Protein AF-A0A965USH0-F1 (afdb_monomer)

pLDDT: mean 79.47, std 23.42, range [27.34, 98.12]

Mean predicted aligned error: 17.78 Å

Foldseek 3Di:
DDPPPPPDDPQDDQPPVLVVLLVVLLVQLLVLLVCCVPPVDPVSVVSNVVSLVSQVVSCPPRNNVSVLVVLECDQFFAYEPQQQVDQDPVVRHGGDDDDSVLSSVLQSVCSSVVHDRTNHQWYAYPSHIGGFLSVLVVLQVVQPQKAPKDKDWAFWDDDVPATKIWIKIWIGGPNDIDMDTDIDGDHDDPPDDRVNRSRVRSGVVSQVVSCVRHVDHDDNPDPDDDDDDDDDDDDDDDDDDDDDDDDDDDDDDDDDDDDDDDDDDDDDDDDDDDDDDYDDDDCQLLNLLVVLCVVLVHDPVLLQVQCCVVPVDPDDDPGSVPRPSVSSVVCSVCSVVSSVSSVVVVVPPD

Solvent-accessible surface area (backbone atoms only — not comparable to full-atom values): 21507 Å² total; per-residue (Å²): 140,82,90,85,80,74,77,66,82,68,82,62,77,72,54,70,67,59,53,52,50,50,55,51,44,51,53,51,28,34,52,30,45,55,49,27,78,72,64,76,40,69,65,36,49,52,48,29,54,51,32,52,50,57,45,48,61,55,45,67,35,69,44,48,36,52,52,54,58,68,24,50,61,31,83,61,10,20,44,44,83,30,36,54,90,44,65,33,86,89,77,75,39,59,30,71,60,78,56,65,68,50,54,48,54,34,53,51,52,35,48,58,71,71,38,51,76,44,63,32,12,34,32,36,42,95,78,34,49,26,75,31,50,54,19,36,53,53,46,46,70,66,37,86,67,48,41,78,74,46,79,47,77,51,68,82,38,85,51,97,94,34,31,36,28,48,35,36,34,36,31,35,44,88,93,38,84,46,73,50,74,50,74,36,81,35,85,68,58,102,82,61,47,72,68,56,50,46,50,53,35,50,31,56,49,42,46,54,53,40,28,72,75,65,74,53,85,73,78,76,51,60,98,82,78,85,81,87,81,78,88,74,79,86,78,77,80,79,83,78,91,73,86,88,84,87,91,85,84,91,88,86,83,86,86,87,86,83,90,82,83,89,89,83,91,83,88,85,87,79,90,83,89,86,86,92,89,92,90,73,98,67,80,46,51,30,56,54,39,46,50,54,42,46,74,67,76,44,50,70,67,56,48,49,57,44,38,44,74,71,61,76,49,86,78,89,72,93,51,54,80,70,47,55,66,72,53,26,50,58,48,61,76,38,54,74,60,50,53,54,49,43,55,49,53,69,70,65,78,117

Sequence (350 aa):
MSNIQRRGAGLPAVPAETATALEAATTQAIAAFGNATTGGSVIAALEVAKAIEDLRVLFDQPEIKARIVALQDTPLGFRTDKDPRVVNRKTNQPNVPYDYAVVREAAIEAGLRGLQLVGNQFNIISGRFYATKEGFEALIRKAPGVSGFRPIIGVPGNKPGGVLVECEATWQQGGAQQNLKVTIPVKSDDYSSADQLIGKATRKFLRRCYEMMTGSTVPEGDTGDDAVVVEAKPAPAAPQFRRATDTGPAAAPTPAPTPVVEAEVVPTTTAATTQAVPAAPATTPQEELAAFVVAGGHTFDEFQAWARHQRFYVDELTGFDEVPVAVANRLNKSKSGVLKSIAAHKGGSR

Nearest PDB structures (foldseek):
  7bn9-assembly1_A  TM=6.283E-01  e=3.748E-01  Bacillus subtilis subsp. subtilis str. 168
  5npg-assembly1_A  TM=5.225E-01  e=3.748E-01  Drosophila melanogaster
  8wi9-assembly1_w  TM=3.709E-01  e=3.184E-01  Mycolicibacterium smegmatis MC2 155
  5iep-assembly1_A  TM=5.647E-01  e=6.703E+00  synthetic construct
  6q0w-assembly1_C  TM=2.347E-01  e=1.918E+00  Homo sapiens

Radius of gyration: 28.06 Å; Cα contacts (8 Å, |Δi|>4): 382; chains: 1; bounding box: 77×77×88 Å

Secondary structure (DSSP, 8-state):
-------PPPPPPPPHHHHHHHHHHHHHHHHHHHHHHHH--HHHHHHHHHHHHHHHHHHTSHHHHHHHHHHBT-SSSB-BTT-TTSEETTTTEEPPPPPHHHHHHHHHHHHHTT--SSSS-EEEETTEEEE-HHHHHHHHHHSTTEEEEEEEEEEEEEETTEEEEEEEEEEEETTEEEEEEEEEEE---TT--HHHHHHHHHHHHHHHHHHHHH-------STT-PPPP---PPPPPPPP---------------------------------------S-PPPHHHHHHHHHHHTT--HHHHHHHHHHTTS--SPPSSGGGS-HHHHHHHHTTHHHHHHHHHHHHHS--

Structure (mmCIF, N/CA/C/O backbone):
data_AF-A0A965USH0-F1
#
_entry.id   AF-A0A965USH0-F1
#
loop_
_atom_site.group_PDB
_atom_site.id
_atom_site.type_symbol
_atom_site.label_atom_id
_atom_site.label_alt_id
_atom_site.label_comp_id
_atom_site.label_asym_id
_atom_site.label_entity_id
_atom_site.label_seq_id
_atom_site.pdbx_PDB_ins_code
_atom_site.Cartn_x
_atom_site.Cartn_y
_atom_site.Cartn_z
_atom_site.occupancy
_atom_site.B_iso_or_equiv
_atom_site.auth_seq_id
_atom_site.auth_comp_id
_atom_site.auth_asym_id
_atom_site.auth_atom_id
_atom_site.pdbx_PDB_model_num
ATOM 1 N N . MET A 1 1 ? 42.347 16.555 -11.405 1.00 37.41 1 MET A N 1
ATOM 2 C CA . MET A 1 1 ? 41.436 17.492 -12.104 1.00 37.41 1 MET A CA 1
ATOM 3 C C . MET A 1 1 ? 40.901 16.744 -13.320 1.00 37.41 1 MET A C 1
ATOM 5 O O . MET A 1 1 ? 41.729 16.270 -14.072 1.00 37.41 1 MET A O 1
ATOM 9 N N . SER A 1 2 ? 39.629 16.462 -13.583 1.00 42.53 2 SER A N 1
ATOM 10 C CA . SER A 1 2 ? 38.337 16.739 -12.957 1.00 42.53 2 SER A CA 1
ATOM 11 C C . SER A 1 2 ? 37.394 15.625 -13.426 1.00 42.53 2 SER A C 1
ATOM 13 O O . SER A 1 2 ? 37.203 15.477 -14.624 1.00 42.53 2 SER A O 1
ATOM 15 N N . ASN A 1 3 ? 36.795 14.864 -12.507 1.00 40.09 3 ASN A N 1
ATOM 16 C CA . ASN A 1 3 ? 35.666 13.968 -12.812 1.00 40.09 3 ASN A CA 1
ATOM 17 C C . ASN A 1 3 ? 34.410 14.368 -12.010 1.00 40.09 3 ASN A C 1
ATOM 19 O O . ASN A 1 3 ? 33.560 13.547 -11.689 1.00 40.09 3 ASN A O 1
ATOM 23 N N . ILE A 1 4 ? 34.290 15.666 -11.689 1.00 48.75 4 ILE A N 1
ATOM 24 C CA . ILE A 1 4 ? 33.164 16.278 -10.952 1.00 48.75 4 ILE A CA 1
ATOM 25 C C . ILE A 1 4 ? 32.201 16.992 -11.932 1.00 48.75 4 ILE A C 1
ATOM 27 O O . ILE A 1 4 ? 31.535 17.965 -11.604 1.00 48.75 4 ILE A O 1
ATOM 31 N N . GLN A 1 5 ? 32.098 16.513 -13.174 1.00 46.91 5 GLN A N 1
ATOM 32 C CA . GLN A 1 5 ? 31.204 17.084 -14.194 1.00 46.91 5 GLN A CA 1
ATOM 33 C C . GLN A 1 5 ? 30.325 16.016 -14.846 1.00 46.91 5 GLN A C 1
ATOM 35 O O . GLN A 1 5 ? 30.247 15.867 -16.057 1.00 46.91 5 GLN A O 1
ATOM 40 N N . ARG A 1 6 ? 29.587 15.294 -14.003 1.00 40.72 6 ARG A N 1
ATOM 41 C CA . ARG A 1 6 ? 28.240 14.821 -14.340 1.00 40.72 6 ARG A CA 1
ATOM 42 C C . ARG A 1 6 ? 27.324 15.147 -13.168 1.00 40.72 6 ARG A C 1
ATOM 44 O O . ARG A 1 6 ? 26.912 14.269 -12.420 1.00 40.72 6 ARG A O 1
ATOM 51 N N . ARG A 1 7 ? 27.034 16.439 -12.972 1.00 46.88 7 ARG A N 1
ATOM 52 C CA . ARG A 1 7 ? 25.813 16.823 -12.254 1.00 46.88 7 ARG A CA 1
ATOM 53 C C . ARG A 1 7 ? 24.667 16.294 -13.111 1.00 46.88 7 ARG A C 1
ATOM 55 O O . ARG A 1 7 ? 24.427 16.828 -14.190 1.00 46.88 7 ARG A O 1
ATOM 62 N N . GLY A 1 8 ? 24.070 15.180 -12.690 1.00 49.12 8 GLY A N 1
ATOM 63 C CA . GLY A 1 8 ? 22.871 14.646 -13.325 1.00 49.12 8 GLY A CA 1
ATOM 64 C C . GLY A 1 8 ? 21.834 15.757 -13.418 1.00 49.12 8 GLY A C 1
ATOM 65 O O . GLY A 1 8 ? 21.711 16.556 -12.487 1.00 49.12 8 GLY A O 1
ATOM 66 N N . ALA A 1 9 ? 21.147 15.848 -14.556 1.00 62.25 9 ALA A N 1
ATOM 67 C CA . ALA A 1 9 ? 19.991 16.719 -14.684 1.00 62.25 9 ALA A CA 1
ATOM 68 C C . ALA A 1 9 ? 19.077 16.454 -13.477 1.00 62.25 9 ALA A C 1
ATOM 70 O O . ALA A 1 9 ? 18.704 15.306 -13.229 1.00 62.25 9 ALA A O 1
ATOM 71 N N . GLY A 1 10 ? 18.830 17.483 -12.662 1.00 77.19 10 GLY A N 1
ATOM 72 C CA . GLY A 1 10 ? 17.961 17.355 -11.496 1.00 77.19 10 GLY A CA 1
ATOM 73 C C . GLY A 1 10 ? 16.579 16.859 -11.916 1.00 77.19 10 GLY A C 1
ATOM 74 O O . GLY A 1 10 ? 16.190 17.016 -13.075 1.00 77.19 10 GLY A O 1
ATOM 75 N N . LEU A 1 11 ? 15.834 16.260 -10.983 1.00 84.94 11 LEU A N 1
ATOM 76 C CA . LEU A 1 11 ? 14.438 15.909 -11.243 1.00 84.94 11 LEU A CA 1
ATOM 77 C C . LEU A 1 11 ? 13.700 17.159 -11.763 1.00 84.94 11 LEU A C 1
ATOM 79 O O . LEU A 1 11 ? 13.874 18.233 -11.176 1.00 84.94 11 LEU A O 1
ATOM 83 N N . PRO A 1 12 ? 12.897 17.047 -12.838 1.00 86.50 12 PRO A N 1
ATOM 84 C CA . PRO A 1 12 ? 12.161 18.186 -13.396 1.00 86.50 12 PRO A CA 1
ATOM 85 C C . PRO A 1 12 ? 11.312 18.838 -12.301 1.00 86.50 12 PRO A C 1
ATOM 87 O O . PRO A 1 12 ? 10.799 18.128 -11.443 1.00 86.50 12 PRO A O 1
ATOM 90 N N . ALA A 1 13 ? 11.167 20.161 -12.260 1.00 90.06 13 ALA A N 1
ATOM 91 C CA . ALA A 1 13 ? 10.299 20.799 -11.263 1.00 90.06 13 ALA A CA 1
ATOM 92 C C . ALA A 1 13 ? 8.839 20.338 -11.443 1.00 90.06 13 ALA A C 1
ATOM 94 O O . ALA A 1 13 ? 8.430 20.070 -12.567 1.00 90.06 13 ALA A O 1
ATOM 95 N N . VAL A 1 14 ? 8.068 20.233 -10.352 1.00 92.69 14 VAL A N 1
ATOM 96 C CA . VAL A 1 14 ? 6.609 20.053 -10.464 1.00 92.69 14 VAL A CA 1
ATOM 97 C C . VAL A 1 14 ? 5.986 21.437 -10.611 1.00 92.69 14 VAL A C 1
ATOM 99 O O . VAL A 1 14 ? 6.193 22.260 -9.714 1.00 92.69 14 VAL A O 1
ATOM 102 N N . PRO A 1 15 ? 5.256 21.724 -11.701 1.00 94.44 15 PRO A N 1
ATOM 103 C CA . PRO A 1 15 ? 4.496 22.961 -11.821 1.00 94.44 15 PRO A CA 1
ATOM 104 C C . PRO A 1 15 ? 3.508 23.114 -10.657 1.00 94.44 15 PRO A C 1
ATOM 106 O O . PRO A 1 15 ? 2.910 22.139 -10.203 1.00 94.44 15 PRO A O 1
ATOM 109 N N . ALA A 1 16 ? 3.311 24.342 -10.170 1.00 94.38 16 ALA A N 1
ATOM 110 C CA . ALA A 1 16 ? 2.396 24.599 -9.053 1.00 94.38 16 ALA A CA 1
ATOM 111 C C . ALA A 1 16 ? 0.948 24.176 -9.372 1.00 94.38 16 ALA A C 1
ATOM 113 O O . ALA A 1 16 ? 0.235 23.683 -8.497 1.00 94.38 16 ALA A O 1
ATOM 114 N N . GLU A 1 17 ? 0.537 24.317 -10.634 1.00 94.12 17 GLU A N 1
ATOM 115 C CA . GLU A 1 17 ? -0.758 23.848 -11.135 1.00 94.12 17 GLU A CA 1
ATOM 116 C C . GLU A 1 17 ? -0.898 22.323 -11.033 1.00 94.12 17 GLU A C 1
ATOM 118 O O . GLU A 1 17 ? -1.895 21.843 -10.499 1.00 94.12 17 GLU A O 1
ATOM 123 N N . THR A 1 18 ? 0.128 21.565 -11.433 1.00 93.44 18 THR A N 1
ATOM 124 C CA . THR A 1 18 ? 0.162 20.103 -11.312 1.00 93.44 18 THR A CA 1
ATOM 125 C C . THR A 1 18 ? 0.097 19.671 -9.854 1.00 93.44 18 THR A C 1
ATOM 127 O O . THR A 1 18 ? -0.658 18.762 -9.519 1.00 93.44 18 THR A O 1
ATOM 130 N N . ALA A 1 19 ? 0.857 20.325 -8.970 1.00 93.12 19 ALA A N 1
ATOM 131 C CA . ALA A 1 19 ? 0.837 20.016 -7.542 1.00 93.12 19 ALA A CA 1
ATOM 132 C C . ALA A 1 19 ? -0.559 20.249 -6.936 1.00 93.12 19 ALA A C 1
ATOM 134 O O . ALA A 1 19 ? -1.094 19.372 -6.261 1.00 93.12 19 ALA A O 1
ATOM 135 N N . THR A 1 20 ? -1.181 21.386 -7.259 1.00 96.00 20 THR A N 1
ATOM 136 C CA . THR A 1 20 ? -2.536 21.727 -6.800 1.00 96.00 20 THR A CA 1
ATOM 137 C C . THR A 1 20 ? -3.574 20.737 -7.338 1.00 96.00 20 THR A C 1
ATOM 139 O O . THR A 1 20 ? -4.433 20.266 -6.592 1.00 96.00 20 THR A O 1
ATOM 142 N N . ALA A 1 21 ? -3.485 20.378 -8.623 1.00 95.62 21 ALA A N 1
ATOM 143 C CA . ALA A 1 21 ? -4.373 19.400 -9.244 1.00 95.62 21 ALA A CA 1
ATOM 144 C C . ALA A 1 21 ? -4.220 18.009 -8.612 1.00 95.62 21 ALA A C 1
ATOM 146 O O . ALA A 1 21 ? -5.218 17.335 -8.365 1.00 95.62 21 ALA A O 1
ATOM 147 N N . LEU A 1 22 ? -2.988 17.603 -8.292 1.00 94.44 22 LEU A N 1
ATOM 148 C CA . LEU A 1 22 ? -2.694 16.336 -7.629 1.00 94.44 22 LEU A CA 1
ATOM 149 C C . LEU A 1 22 ? -3.277 16.271 -6.216 1.00 94.44 22 LEU A C 1
ATOM 151 O O . LEU A 1 22 ? -3.890 15.264 -5.858 1.00 94.44 22 LEU A O 1
ATOM 155 N N . GLU A 1 23 ? -3.136 17.333 -5.426 1.00 93.94 23 GLU A N 1
ATOM 156 C CA . GLU A 1 23 ? -3.728 17.415 -4.086 1.00 93.94 23 GLU A CA 1
ATOM 157 C C . GLU A 1 23 ? -5.262 17.369 -4.139 1.00 93.94 23 GLU A C 1
ATOM 159 O O . GLU A 1 23 ? -5.891 16.613 -3.388 1.00 93.94 23 GLU A O 1
ATOM 164 N N . ALA A 1 24 ? -5.870 18.119 -5.063 1.00 94.38 24 ALA A N 1
ATOM 165 C CA . ALA A 1 24 ? -7.317 18.132 -5.256 1.00 94.38 24 ALA A CA 1
ATOM 166 C C . ALA A 1 24 ? -7.849 16.757 -5.693 1.00 94.38 24 ALA A C 1
ATOM 168 O O . ALA A 1 24 ? -8.782 16.239 -5.075 1.00 94.38 24 ALA A O 1
ATOM 169 N N . ALA A 1 25 ? -7.227 16.135 -6.700 1.00 94.75 25 ALA A N 1
ATOM 170 C CA . ALA A 1 25 ? -7.610 14.813 -7.193 1.00 94.75 25 ALA A CA 1
ATOM 171 C C . ALA A 1 25 ? -7.443 13.736 -6.114 1.00 94.75 25 ALA A C 1
ATOM 173 O O . ALA A 1 25 ? -8.331 12.910 -5.921 1.00 94.75 25 ALA A O 1
ATOM 174 N N . THR A 1 26 ? -6.350 13.781 -5.347 1.00 93.94 26 THR A N 1
ATOM 175 C CA . THR A 1 26 ? -6.119 12.842 -4.237 1.00 93.94 26 THR A CA 1
ATOM 176 C C . THR A 1 26 ? -7.200 12.980 -3.166 1.00 93.94 26 THR A C 1
ATOM 178 O O . THR A 1 26 ? -7.758 11.981 -2.716 1.00 93.94 26 THR A O 1
ATOM 181 N N . THR A 1 27 ? -7.544 14.214 -2.789 1.00 93.25 27 THR A N 1
ATOM 182 C CA . THR A 1 27 ? -8.593 14.490 -1.796 1.00 93.25 27 THR A CA 1
ATOM 183 C C . THR A 1 27 ? -9.953 13.966 -2.258 1.00 93.25 27 THR A C 1
ATOM 185 O O . THR A 1 27 ? -10.651 13.294 -1.497 1.00 93.25 27 THR A O 1
ATOM 188 N N . GLN A 1 28 ? -10.316 14.225 -3.517 1.00 91.62 28 GLN A N 1
ATOM 189 C CA . GLN A 1 28 ? -11.563 13.739 -4.110 1.00 91.62 28 GLN A CA 1
ATOM 190 C C . GLN A 1 28 ? -11.602 12.211 -4.178 1.00 91.62 28 GLN A C 1
ATOM 192 O O . GLN A 1 28 ? -12.613 11.606 -3.824 1.00 91.62 28 GLN A O 1
ATOM 197 N N . ALA A 1 29 ? -10.497 11.578 -4.570 1.00 93.62 29 ALA A N 1
ATOM 198 C CA . ALA A 1 29 ? -10.426 10.133 -4.705 1.00 93.62 29 ALA A CA 1
ATOM 199 C C . ALA A 1 29 ? -10.521 9.412 -3.351 1.00 93.62 29 ALA A C 1
ATOM 201 O O . ALA A 1 29 ? -11.231 8.413 -3.244 1.00 93.62 29 ALA A O 1
ATOM 202 N N . ILE A 1 30 ? -9.886 9.942 -2.298 1.00 91.69 30 ILE A N 1
ATOM 203 C CA . ILE A 1 30 ? -10.018 9.414 -0.929 1.00 91.69 30 ILE A CA 1
ATOM 204 C C . ILE A 1 30 ? -11.472 9.516 -0.448 1.00 91.69 30 ILE A C 1
ATOM 206 O O . ILE A 1 30 ? -12.005 8.553 0.105 1.00 91.69 30 ILE A O 1
ATOM 210 N N . ALA A 1 31 ? -12.131 10.655 -0.681 1.00 89.94 31 ALA A N 1
ATOM 211 C CA . ALA A 1 31 ? -13.529 10.845 -0.298 1.00 89.94 31 ALA A CA 1
ATOM 212 C C . ALA A 1 31 ? -14.468 9.886 -1.052 1.00 89.94 31 ALA A C 1
ATOM 214 O O . ALA A 1 31 ? -15.298 9.221 -0.430 1.00 89.94 31 ALA A O 1
ATOM 215 N N . ALA A 1 32 ? -14.301 9.759 -2.373 1.00 90.69 32 ALA A N 1
ATOM 216 C CA . ALA A 1 32 ? -15.067 8.823 -3.193 1.00 90.69 32 ALA A CA 1
ATOM 217 C C . ALA A 1 32 ? -14.867 7.373 -2.723 1.00 90.69 32 ALA A C 1
ATOM 219 O O . ALA A 1 32 ? -15.838 6.633 -2.559 1.00 90.69 32 ALA A O 1
ATOM 220 N N . PHE A 1 33 ? -13.618 6.984 -2.437 1.00 90.00 33 PHE A N 1
ATOM 221 C CA . PHE A 1 33 ? -13.289 5.645 -1.952 1.00 90.00 33 PHE A CA 1
ATOM 222 C C . PHE A 1 33 ? -13.967 5.347 -0.609 1.00 90.00 33 PHE A C 1
ATOM 224 O O . PHE A 1 33 ? -14.623 4.314 -0.479 1.00 90.00 33 PHE A O 1
ATOM 231 N N . GLY A 1 34 ? -13.900 6.276 0.351 1.00 87.56 34 GLY A N 1
ATOM 232 C CA . GLY A 1 34 ? -14.563 6.133 1.652 1.00 87.56 34 GLY A CA 1
ATOM 233 C C . GLY A 1 34 ? -16.092 6.028 1.558 1.00 87.56 34 GLY A C 1
ATOM 234 O O . GLY A 1 34 ? -16.712 5.208 2.247 1.00 87.56 34 GLY A O 1
ATOM 235 N N . ASN A 1 35 ? -16.712 6.810 0.668 1.00 85.56 35 ASN A N 1
ATOM 236 C CA . ASN A 1 35 ? -18.154 6.747 0.415 1.00 85.56 35 ASN A CA 1
ATOM 237 C C . ASN A 1 35 ? -18.561 5.393 -0.184 1.00 85.56 35 ASN A C 1
ATOM 239 O O . ASN A 1 35 ? -19.533 4.780 0.266 1.00 85.56 35 ASN A O 1
ATOM 243 N N . ALA A 1 36 ? -17.796 4.896 -1.160 1.00 86.38 36 ALA A N 1
ATOM 244 C CA . ALA A 1 36 ? -18.059 3.615 -1.809 1.00 86.38 36 ALA A CA 1
ATOM 245 C C . ALA A 1 36 ? -17.949 2.433 -0.835 1.00 86.38 36 ALA A C 1
ATOM 247 O O . ALA A 1 36 ? -18.785 1.530 -0.877 1.00 86.38 36 ALA A O 1
ATOM 248 N N . THR A 1 37 ? -16.979 2.460 0.085 1.00 79.88 37 THR A N 1
ATOM 249 C CA . THR A 1 37 ? -16.803 1.394 1.086 1.00 79.88 37 THR A CA 1
ATOM 250 C C . THR A 1 37 ? -17.877 1.380 2.172 1.00 79.88 37 THR A C 1
ATOM 252 O O . THR A 1 37 ? -18.065 0.354 2.817 1.00 79.88 37 THR A O 1
ATOM 255 N N . THR A 1 38 ? -18.596 2.489 2.370 1.00 77.12 38 THR A N 1
ATOM 256 C CA . THR A 1 38 ? -19.620 2.612 3.424 1.00 77.12 38 THR A CA 1
ATOM 257 C C . THR A 1 38 ? -21.042 2.399 2.889 1.00 77.12 38 THR A C 1
ATOM 259 O O . THR A 1 38 ? -21.887 1.856 3.594 1.00 77.12 38 THR A O 1
ATOM 262 N N . GLY A 1 39 ? -21.325 2.835 1.654 1.00 70.19 39 GLY A N 1
ATOM 263 C CA . GLY A 1 39 ? -22.696 2.971 1.139 1.00 70.19 39 GLY A CA 1
ATOM 264 C C . GLY A 1 39 ? -23.145 1.963 0.076 1.00 70.19 39 GLY A C 1
ATOM 265 O O . GLY A 1 39 ? -24.310 2.000 -0.308 1.00 70.19 39 GLY A O 1
ATOM 266 N N . GLY A 1 40 ? -22.261 1.100 -0.444 1.00 70.38 40 GLY A N 1
ATOM 267 C CA . GLY A 1 40 ? -22.617 0.017 -1.383 1.00 70.38 40 GLY A CA 1
ATOM 268 C C . GLY A 1 40 ? -23.260 0.443 -2.718 1.00 70.38 40 GLY A C 1
ATOM 269 O O . GLY A 1 40 ? -23.779 -0.403 -3.443 1.00 70.38 40 GLY A O 1
ATOM 270 N N . SER A 1 41 ? -23.256 1.736 -3.059 1.00 87.00 41 SER A N 1
ATOM 271 C CA . SER A 1 41 ? -23.901 2.262 -4.268 1.00 87.00 41 SER A CA 1
ATOM 272 C C . SER A 1 41 ? -23.039 2.054 -5.514 1.00 87.00 41 SER A C 1
ATOM 274 O O . SER A 1 41 ? -21.854 2.389 -5.527 1.00 87.00 41 SER A O 1
ATOM 276 N N . VAL A 1 42 ? -23.661 1.593 -6.605 1.00 88.75 42 VAL A N 1
ATOM 277 C CA . VAL A 1 42 ? -23.014 1.486 -7.926 1.00 88.75 42 VAL A CA 1
ATOM 278 C C . VAL A 1 42 ? -22.487 2.845 -8.396 1.00 88.75 42 VAL A C 1
ATOM 280 O O . VAL A 1 42 ? -21.403 2.913 -8.965 1.00 88.75 42 VAL A O 1
ATOM 283 N N . ILE A 1 43 ? -23.203 3.938 -8.108 1.00 90.75 43 ILE A N 1
ATOM 284 C CA . ILE A 1 43 ? -22.753 5.292 -8.462 1.00 90.75 43 ILE A CA 1
ATOM 285 C C . ILE A 1 43 ? -21.459 5.644 -7.728 1.00 90.75 43 ILE A C 1
ATOM 287 O O . ILE A 1 43 ? -20.522 6.120 -8.359 1.00 90.75 43 ILE A O 1
ATOM 291 N N . ALA A 1 44 ? -21.355 5.312 -6.438 1.00 88.81 44 ALA A N 1
ATOM 292 C CA . ALA A 1 44 ? -20.130 5.545 -5.675 1.00 88.81 44 ALA A CA 1
ATOM 293 C C . ALA A 1 44 ? -18.944 4.742 -6.244 1.00 88.81 44 ALA A C 1
ATOM 295 O O . ALA A 1 44 ? -17.826 5.246 -6.312 1.00 88.81 44 ALA A O 1
ATOM 296 N N . ALA A 1 45 ? -19.177 3.517 -6.730 1.00 90.19 45 ALA A N 1
ATOM 297 C CA . ALA A 1 45 ? -18.139 2.739 -7.409 1.00 90.19 45 ALA A CA 1
ATOM 298 C C . ALA A 1 45 ? -17.683 3.385 -8.735 1.00 90.19 45 ALA A C 1
ATOM 300 O O . ALA A 1 45 ? -16.489 3.386 -9.040 1.00 90.19 45 ALA A O 1
ATOM 301 N N . LEU A 1 46 ? -18.605 3.967 -9.510 1.00 93.75 46 LEU A N 1
ATOM 302 C CA . LEU A 1 46 ? -18.272 4.697 -10.741 1.00 93.75 46 LEU A CA 1
ATOM 303 C C . LEU A 1 46 ? -17.525 6.009 -10.456 1.00 93.75 46 LEU A C 1
ATOM 305 O O . LEU A 1 46 ? -16.612 6.365 -11.200 1.00 93.75 46 LEU A O 1
ATOM 309 N N . GLU A 1 47 ? -17.859 6.700 -9.366 1.00 93.12 47 GLU A N 1
ATOM 310 C CA . GLU A 1 47 ? -17.124 7.883 -8.902 1.00 93.12 47 GLU A CA 1
ATOM 311 C C . GLU A 1 47 ? -15.684 7.534 -8.511 1.00 93.12 47 GLU A C 1
ATOM 313 O O . GLU A 1 47 ? -14.754 8.237 -8.907 1.00 93.12 47 GLU A O 1
ATOM 318 N N . VAL A 1 48 ? -15.476 6.408 -7.819 1.00 93.44 48 VAL A N 1
ATOM 319 C CA . VAL A 1 48 ? -14.130 5.882 -7.536 1.00 93.44 48 VAL A CA 1
ATOM 320 C C . VAL A 1 48 ? -13.380 5.570 -8.827 1.00 93.44 48 VAL A C 1
ATOM 322 O O . VAL A 1 48 ? -12.219 5.949 -8.960 1.00 93.44 48 VAL A O 1
ATOM 325 N N . ALA A 1 49 ? -14.029 4.917 -9.795 1.00 94.62 49 ALA A N 1
ATOM 326 C CA . ALA A 1 49 ? -13.403 4.595 -11.076 1.00 94.62 49 ALA A CA 1
ATOM 327 C C . ALA A 1 49 ? -12.949 5.858 -11.825 1.00 94.62 49 ALA A C 1
ATOM 329 O O . ALA A 1 49 ? -11.820 5.905 -12.314 1.00 94.62 49 ALA A O 1
ATOM 330 N N . LYS A 1 50 ? -13.791 6.898 -11.857 1.00 95.25 50 LYS A N 1
ATOM 331 C CA . LYS A 1 50 ? -13.434 8.203 -12.426 1.00 95.25 50 LYS A CA 1
ATOM 332 C C . LYS A 1 50 ? -12.243 8.824 -11.691 1.00 95.25 50 LYS A C 1
ATOM 334 O O . LYS A 1 50 ? -11.289 9.237 -12.338 1.00 95.25 50 LYS A O 1
ATOM 339 N N . ALA A 1 51 ? -12.277 8.854 -10.361 1.00 95.50 51 ALA A N 1
ATOM 340 C CA . ALA A 1 51 ? -11.218 9.466 -9.565 1.00 95.50 51 ALA A CA 1
ATOM 341 C C . ALA A 1 51 ? -9.867 8.739 -9.716 1.00 95.50 51 ALA A C 1
ATOM 343 O O . ALA A 1 51 ? -8.817 9.377 -9.743 1.00 95.50 51 ALA A O 1
ATOM 344 N N . ILE A 1 52 ? -9.882 7.409 -9.865 1.00 96.38 52 ILE A N 1
ATOM 345 C CA . ILE A 1 52 ? -8.684 6.625 -10.198 1.00 96.38 52 ILE A CA 1
ATOM 346 C C . ILE A 1 52 ? -8.139 7.030 -11.570 1.00 96.38 52 ILE A C 1
ATOM 348 O O . ILE A 1 52 ? -6.929 7.188 -11.711 1.00 96.38 52 ILE A O 1
ATOM 352 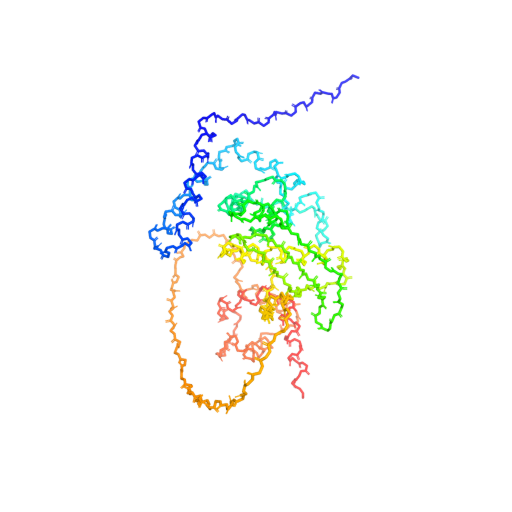N N . GLU A 1 53 ? -9.000 7.218 -12.571 1.00 97.31 53 GLU A N 1
ATOM 353 C CA . GLU A 1 53 ? -8.562 7.633 -13.907 1.00 97.31 53 GLU A CA 1
ATOM 354 C C . GLU A 1 53 ? -7.953 9.041 -13.903 1.00 97.31 53 GLU A C 1
ATOM 356 O O . GLU A 1 53 ? -6.876 9.247 -14.461 1.00 97.31 53 GLU A O 1
ATOM 361 N N . ASP A 1 54 ? -8.566 9.981 -13.182 1.00 96.62 54 ASP A N 1
ATOM 362 C CA . ASP A 1 54 ? -8.024 11.332 -13.009 1.00 96.62 54 ASP A CA 1
ATOM 363 C C . ASP A 1 54 ? -6.628 11.287 -12.339 1.00 96.62 54 ASP A C 1
ATOM 365 O O . ASP A 1 54 ? -5.692 11.970 -12.770 1.00 96.62 54 ASP A O 1
ATOM 369 N N . LEU A 1 55 ? -6.437 10.416 -11.337 1.00 97.69 55 LEU A N 1
ATOM 370 C CA . LEU A 1 55 ? -5.126 10.181 -10.721 1.00 97.69 55 LEU A CA 1
ATOM 371 C C . LEU A 1 55 ? -4.119 9.544 -11.685 1.00 97.69 55 LEU A C 1
ATOM 373 O O . LEU A 1 55 ? -2.948 9.919 -11.655 1.00 97.69 55 LEU A O 1
ATOM 377 N N . ARG A 1 56 ? -4.533 8.613 -12.553 1.00 98.06 56 ARG A N 1
ATOM 378 C CA . ARG A 1 56 ? -3.632 7.999 -13.544 1.00 98.06 56 ARG A CA 1
ATOM 379 C C . ARG A 1 56 ? -3.053 9.040 -14.490 1.00 98.06 56 ARG A C 1
ATOM 381 O O . ARG A 1 56 ? -1.838 9.059 -14.678 1.00 98.06 56 ARG A O 1
ATOM 388 N N . VAL A 1 57 ? -3.897 9.934 -15.007 1.00 97.69 57 VAL A N 1
ATOM 389 C CA . VAL A 1 57 ? -3.476 11.035 -15.888 1.00 97.69 57 VAL A CA 1
ATOM 390 C C . VAL A 1 57 ? -2.426 11.913 -15.204 1.00 97.69 57 VAL A C 1
ATOM 392 O O . VAL A 1 57 ? -1.409 12.252 -15.808 1.00 97.69 57 VAL A O 1
ATOM 395 N N . LEU A 1 58 ? -2.637 12.254 -13.930 1.00 97.25 58 LEU A N 1
ATOM 396 C CA . LEU A 1 58 ? -1.698 13.071 -13.156 1.00 97.25 58 LEU A CA 1
ATOM 397 C C . LEU A 1 58 ? -0.390 12.332 -12.847 1.00 97.25 58 LEU A C 1
ATOM 399 O O . LEU A 1 58 ? 0.685 12.922 -12.926 1.00 97.25 58 LEU A O 1
ATOM 403 N N . PHE A 1 59 ? -0.460 11.042 -12.517 1.00 97.56 59 PHE A N 1
ATOM 404 C CA . PHE A 1 59 ? 0.725 10.233 -12.232 1.00 97.56 59 PHE A CA 1
ATOM 405 C C . PHE A 1 59 ? 1.578 10.006 -13.487 1.00 97.56 59 PHE A C 1
ATOM 407 O O . PHE A 1 59 ? 2.804 9.979 -13.391 1.00 97.56 59 PHE A O 1
ATOM 414 N N . ASP A 1 60 ? 0.955 9.911 -14.663 1.00 97.44 60 ASP A N 1
ATOM 415 C CA . ASP A 1 60 ? 1.655 9.755 -15.940 1.00 97.44 60 ASP A CA 1
ATOM 416 C C . ASP A 1 60 ? 2.399 11.026 -16.393 1.00 97.44 60 ASP A C 1
ATOM 418 O O . ASP A 1 60 ? 3.239 10.943 -17.298 1.00 97.44 60 ASP A O 1
ATOM 422 N N . GLN A 1 61 ? 2.178 12.179 -15.744 1.00 96.31 61 GLN A N 1
ATOM 423 C CA . GLN A 1 61 ? 2.956 13.388 -16.022 1.00 96.31 61 GLN A CA 1
ATOM 424 C C . GLN A 1 61 ? 4.456 13.151 -15.751 1.00 96.31 61 GLN A C 1
ATOM 426 O O . GLN A 1 61 ? 4.809 12.605 -14.696 1.00 96.31 61 GLN A O 1
ATOM 431 N N . PRO A 1 62 ? 5.367 13.555 -16.662 1.00 95.19 62 PRO A N 1
ATOM 432 C CA . PRO A 1 62 ? 6.793 13.221 -16.582 1.00 95.19 62 PRO A CA 1
ATOM 433 C C . PRO A 1 62 ? 7.452 13.564 -15.241 1.00 95.19 62 PRO A C 1
ATOM 435 O O . PRO A 1 62 ? 8.266 12.798 -14.723 1.00 95.19 62 PRO A O 1
ATOM 438 N N . GLU A 1 63 ? 7.089 14.699 -14.655 1.00 94.94 63 GLU A N 1
ATOM 439 C CA . GLU A 1 63 ? 7.614 15.206 -13.395 1.00 94.94 63 GLU A CA 1
ATOM 440 C C . GLU A 1 63 ? 7.136 14.432 -12.164 1.00 94.94 63 GLU A C 1
ATOM 442 O O . GLU A 1 63 ? 7.895 14.296 -11.196 1.00 94.94 63 GLU A O 1
ATOM 447 N N . ILE A 1 64 ? 5.919 13.890 -12.203 1.00 96.38 64 ILE A N 1
ATOM 448 C CA . ILE A 1 64 ? 5.359 13.058 -11.137 1.00 96.38 64 ILE A CA 1
ATOM 449 C C . ILE A 1 64 ? 5.918 11.646 -11.266 1.00 96.38 64 ILE A C 1
ATOM 451 O O . ILE A 1 64 ? 6.508 11.119 -10.317 1.00 96.38 64 ILE A O 1
ATOM 455 N N . LYS A 1 65 ? 5.856 11.079 -12.474 1.00 96.94 65 LYS A N 1
ATOM 456 C CA . LYS A 1 65 ? 6.451 9.786 -12.809 1.00 96.94 65 LYS A CA 1
ATOM 457 C C . LYS A 1 65 ? 7.916 9.699 -12.393 1.00 96.94 65 LYS A C 1
ATOM 459 O O . LYS A 1 65 ? 8.293 8.748 -11.710 1.00 96.94 65 LYS A O 1
ATOM 464 N N . ALA A 1 66 ? 8.736 10.694 -12.739 1.00 96.00 66 ALA A N 1
ATOM 465 C CA . ALA A 1 66 ? 10.156 10.707 -12.385 1.00 96.00 66 ALA A CA 1
ATOM 466 C C . ALA A 1 66 ? 10.390 10.654 -10.865 1.00 96.00 66 ALA A C 1
ATOM 468 O O . ALA A 1 66 ? 11.319 9.989 -10.410 1.00 96.00 66 ALA A O 1
ATOM 469 N N . ARG A 1 67 ? 9.537 11.310 -10.066 1.00 95.50 67 ARG A N 1
ATOM 470 C CA . ARG A 1 67 ? 9.618 11.286 -8.595 1.00 95.50 67 ARG A CA 1
ATOM 471 C C . ARG A 1 67 ? 9.191 9.950 -8.009 1.00 95.50 67 ARG A C 1
ATOM 473 O O . ARG A 1 67 ? 9.862 9.452 -7.113 1.00 95.50 67 ARG A O 1
ATOM 480 N N . ILE A 1 68 ? 8.119 9.357 -8.526 1.00 97.00 68 ILE A N 1
ATOM 481 C CA . ILE A 1 68 ? 7.657 8.037 -8.078 1.00 97.00 68 ILE A CA 1
ATOM 482 C C . ILE A 1 68 ? 8.722 6.979 -8.383 1.00 97.00 68 ILE A C 1
ATOM 484 O O . ILE A 1 68 ? 9.083 6.201 -7.504 1.00 97.00 68 ILE A O 1
ATOM 488 N N . VAL A 1 69 ? 9.291 7.000 -9.592 1.00 95.88 69 VAL A N 1
ATOM 489 C CA . VAL A 1 69 ? 10.391 6.101 -9.977 1.00 95.88 69 VAL A CA 1
ATOM 490 C C . VAL A 1 69 ? 11.635 6.341 -9.116 1.00 95.88 69 VAL A C 1
ATOM 492 O O . VAL A 1 69 ? 12.317 5.389 -8.757 1.00 95.88 69 VAL A O 1
ATOM 495 N N . ALA A 1 70 ? 11.923 7.584 -8.717 1.00 95.56 70 ALA A N 1
ATOM 496 C CA . ALA A 1 70 ? 13.037 7.874 -7.812 1.00 95.56 70 ALA A CA 1
ATOM 497 C C . ALA A 1 70 ? 12.841 7.310 -6.389 1.00 95.56 70 ALA A C 1
ATOM 499 O O . ALA A 1 70 ? 13.826 7.067 -5.692 1.00 95.56 70 ALA A O 1
ATOM 500 N N . LEU A 1 71 ? 11.593 7.103 -5.954 1.00 96.88 71 LEU A N 1
ATOM 501 C CA . LEU A 1 71 ? 11.258 6.468 -4.674 1.00 96.88 71 LEU A CA 1
ATOM 502 C C . LEU A 1 71 ? 11.248 4.935 -4.757 1.00 96.88 71 LEU A C 1
ATOM 504 O O . LEU A 1 71 ? 11.446 4.271 -3.733 1.00 96.88 71 LEU A O 1
ATOM 508 N N . GLN A 1 72 ? 11.032 4.379 -5.949 1.00 96.94 72 GLN A N 1
ATOM 509 C CA . GLN A 1 72 ? 10.961 2.943 -6.185 1.00 96.94 72 GLN A CA 1
ATOM 510 C C . GLN A 1 72 ? 12.285 2.241 -5.854 1.00 96.94 72 GLN A C 1
ATOM 512 O O . GLN A 1 72 ? 13.372 2.695 -6.215 1.00 96.94 72 GLN A O 1
ATOM 517 N N . ASP A 1 73 ? 12.173 1.093 -5.184 1.00 96.00 73 ASP A N 1
ATOM 518 C CA . ASP A 1 73 ? 13.299 0.266 -4.752 1.00 96.00 73 ASP A CA 1
ATOM 519 C C . ASP A 1 73 ? 14.288 1.051 -3.877 1.00 96.00 73 ASP A C 1
ATOM 521 O O . ASP A 1 73 ? 15.508 0.902 -3.981 1.00 96.00 73 ASP A O 1
ATOM 525 N N . THR A 1 74 ? 13.756 1.915 -3.005 1.00 95.06 74 THR A N 1
ATOM 526 C CA . THR A 1 74 ? 14.542 2.649 -2.008 1.00 95.06 74 THR A CA 1
ATOM 527 C C . THR A 1 74 ? 14.020 2.396 -0.591 1.00 95.06 74 THR A C 1
ATOM 529 O O . THR A 1 74 ? 12.821 2.196 -0.395 1.00 95.06 74 THR A O 1
ATOM 532 N N . PRO A 1 75 ? 14.884 2.435 0.442 1.00 90.62 75 PRO A N 1
ATOM 533 C CA . PRO A 1 75 ? 14.439 2.297 1.830 1.00 90.62 75 PRO A CA 1
ATOM 534 C C . PRO A 1 75 ? 13.526 3.432 2.309 1.00 90.62 75 PRO A C 1
ATOM 536 O O . PRO A 1 75 ? 12.712 3.214 3.201 1.00 90.62 75 PRO A O 1
ATOM 539 N N . LEU A 1 76 ? 13.690 4.639 1.754 1.00 94.94 76 LEU A N 1
ATOM 540 C CA . LEU A 1 76 ? 12.904 5.817 2.131 1.00 94.94 76 LEU A CA 1
ATOM 541 C C . LEU A 1 76 ? 11.588 5.927 1.358 1.00 94.94 76 LEU A C 1
ATOM 543 O O . LEU A 1 76 ? 10.671 6.569 1.855 1.00 94.94 76 LEU A O 1
ATOM 547 N N . GLY A 1 77 ? 11.500 5.341 0.165 1.00 97.31 77 GLY A N 1
ATOM 548 C CA . GLY A 1 77 ? 10.284 5.253 -0.635 1.00 97.31 77 GLY A CA 1
ATOM 549 C C . GLY A 1 77 ? 9.522 3.968 -0.335 1.00 97.31 77 GLY A C 1
ATOM 550 O O . GLY A 1 77 ? 8.988 3.804 0.763 1.00 97.31 77 GLY A O 1
ATOM 551 N N . PHE A 1 78 ? 9.512 3.059 -1.309 1.00 97.81 78 PHE A N 1
ATOM 552 C CA . PHE A 1 78 ? 8.913 1.725 -1.226 1.00 97.81 78 PHE A CA 1
ATOM 553 C C . PHE A 1 78 ? 9.789 0.692 -1.943 1.00 97.81 78 PHE A C 1
ATOM 555 O O . PHE A 1 78 ? 10.601 1.035 -2.806 1.00 97.81 78 PHE A O 1
ATOM 562 N N . ARG A 1 79 ? 9.620 -0.590 -1.606 1.00 96.56 79 ARG A N 1
ATOM 563 C CA . ARG A 1 79 ? 10.372 -1.702 -2.206 1.00 96.56 79 ARG A CA 1
ATOM 564 C C . ARG A 1 79 ? 9.509 -2.535 -3.141 1.00 96.56 79 ARG A C 1
ATOM 566 O O . ARG A 1 79 ? 8.300 -2.667 -2.940 1.00 96.56 79 ARG A O 1
ATOM 573 N N . THR A 1 80 ? 10.152 -3.167 -4.117 1.00 96.38 80 THR A N 1
ATOM 574 C CA . THR A 1 80 ? 9.533 -4.192 -4.955 1.00 96.38 80 THR A CA 1
ATOM 575 C C . THR A 1 80 ? 10.271 -5.526 -4.834 1.00 96.38 80 THR A C 1
ATOM 577 O O . THR A 1 80 ? 11.463 -5.571 -4.529 1.00 96.38 80 THR A O 1
ATOM 580 N N . ASP A 1 81 ? 9.583 -6.639 -5.091 1.00 94.25 81 ASP A N 1
ATOM 581 C CA . ASP A 1 81 ? 10.215 -7.965 -5.214 1.00 94.25 81 ASP A CA 1
ATOM 582 C C . ASP A 1 81 ? 10.973 -8.161 -6.545 1.00 94.25 81 ASP A C 1
ATOM 584 O O . ASP A 1 81 ? 11.519 -9.236 -6.800 1.00 94.25 81 ASP A O 1
ATOM 588 N N . LYS A 1 82 ? 11.053 -7.109 -7.371 1.00 94.25 82 LYS A N 1
ATOM 589 C CA . LYS A 1 82 ? 11.807 -7.055 -8.626 1.00 94.25 82 LYS A CA 1
ATOM 590 C C . LYS A 1 82 ? 12.876 -5.953 -8.640 1.00 94.25 82 LYS A C 1
ATOM 592 O O . LYS A 1 82 ? 13.211 -5.449 -9.709 1.00 94.25 82 LYS A O 1
ATOM 597 N N . ASP A 1 83 ? 13.441 -5.614 -7.476 1.00 94.50 83 ASP A N 1
ATOM 598 C CA . ASP A 1 83 ? 14.539 -4.640 -7.371 1.00 94.50 83 ASP A CA 1
ATOM 599 C C . ASP A 1 83 ? 15.714 -5.051 -8.284 1.00 94.50 83 ASP A C 1
ATOM 601 O O . ASP A 1 83 ? 16.282 -6.136 -8.089 1.00 94.50 83 ASP A O 1
ATOM 605 N N . PRO A 1 84 ? 16.108 -4.212 -9.264 1.00 93.88 84 PRO A N 1
ATOM 606 C CA . PRO A 1 84 ? 17.174 -4.527 -10.216 1.00 93.88 84 PRO A CA 1
ATOM 607 C C . PRO A 1 84 ? 18.559 -4.607 -9.567 1.00 93.88 84 PRO A C 1
ATOM 609 O O . PRO A 1 84 ? 19.496 -5.122 -10.171 1.00 93.88 84 PRO A O 1
ATOM 612 N N . ARG A 1 85 ? 18.719 -4.120 -8.330 1.00 93.56 85 ARG A N 1
ATOM 613 C CA . ARG A 1 85 ? 19.958 -4.271 -7.550 1.00 93.56 85 ARG A CA 1
ATOM 614 C C . ARG A 1 85 ? 20.115 -5.681 -6.980 1.00 93.56 85 ARG A C 1
ATOM 616 O O . ARG A 1 85 ? 21.189 -6.024 -6.490 1.00 93.56 85 ARG A O 1
ATOM 623 N N . VAL A 1 86 ? 19.062 -6.495 -7.037 1.00 92.00 86 VAL A N 1
ATOM 624 C CA . VAL A 1 86 ? 19.057 -7.882 -6.577 1.00 92.00 86 VAL A CA 1
ATOM 625 C C . VAL A 1 86 ? 19.190 -8.820 -7.776 1.00 92.00 86 VAL A C 1
ATOM 627 O O . VAL A 1 86 ? 18.446 -8.729 -8.754 1.00 92.00 86 VAL A O 1
ATOM 630 N N . VAL A 1 87 ? 20.135 -9.757 -7.687 1.00 92.19 87 VAL A N 1
ATOM 631 C CA . VAL A 1 87 ? 20.327 -10.810 -8.693 1.00 92.19 87 VAL A CA 1
ATOM 632 C C . VAL A 1 87 ? 19.357 -11.957 -8.429 1.00 92.19 87 VAL A C 1
ATOM 634 O O . VAL A 1 87 ? 19.278 -12.496 -7.321 1.00 92.19 87 VAL A O 1
ATOM 637 N N . ASN A 1 88 ? 18.631 -12.361 -9.465 1.00 88.50 88 ASN A N 1
ATOM 638 C CA . ASN A 1 88 ? 17.737 -13.499 -9.415 1.00 88.50 88 ASN A CA 1
ATOM 639 C C . ASN A 1 88 ? 18.541 -14.802 -9.347 1.00 88.50 88 ASN A C 1
ATOM 641 O O . ASN A 1 88 ? 19.281 -15.143 -10.267 1.00 88.50 88 ASN A O 1
ATOM 645 N N . ARG A 1 89 ? 18.345 -15.580 -8.280 1.00 87.06 89 ARG A N 1
ATOM 646 C CA . ARG A 1 89 ? 19.076 -16.839 -8.060 1.00 87.06 89 ARG A CA 1
ATOM 647 C C . ARG A 1 89 ? 18.835 -17.900 -9.139 1.00 87.06 89 ARG A C 1
ATOM 649 O O . ARG A 1 89 ? 19.676 -18.771 -9.308 1.00 87.06 89 ARG A O 1
ATOM 656 N N . LYS A 1 90 ? 17.694 -17.862 -9.838 1.00 86.81 90 LYS A N 1
ATOM 657 C CA . LYS A 1 90 ? 17.338 -18.864 -10.858 1.00 86.81 90 LYS A CA 1
ATOM 658 C C . LYS A 1 90 ? 17.970 -18.563 -12.211 1.00 86.81 90 LYS A C 1
ATOM 660 O O . LYS A 1 90 ? 18.383 -19.486 -12.900 1.00 86.81 90 LYS A O 1
ATOM 665 N N . THR A 1 91 ? 18.013 -17.291 -12.600 1.00 90.06 91 THR A N 1
ATOM 666 C CA . THR A 1 91 ? 18.526 -16.868 -13.914 1.00 90.06 91 THR A CA 1
ATOM 667 C C . THR A 1 91 ? 19.954 -16.335 -13.850 1.00 90.06 91 THR A C 1
ATOM 669 O O . THR A 1 91 ? 20.574 -16.154 -14.891 1.00 90.06 91 THR A O 1
ATOM 672 N N . ASN A 1 92 ? 20.476 -16.081 -12.645 1.00 92.38 92 ASN A N 1
ATOM 673 C CA . ASN A 1 92 ? 21.756 -15.419 -12.392 1.00 92.38 92 ASN A CA 1
ATOM 674 C C . ASN A 1 92 ? 21.890 -14.056 -13.099 1.00 92.38 92 ASN A C 1
ATOM 676 O O . ASN A 1 92 ? 22.984 -13.631 -13.461 1.00 92.38 92 ASN A O 1
ATOM 680 N N . GLN A 1 93 ? 20.758 -13.381 -13.311 1.00 92.94 93 GLN A N 1
ATOM 681 C CA . GLN A 1 93 ? 20.664 -12.055 -13.918 1.00 92.94 93 GLN A CA 1
ATOM 682 C C . GLN A 1 93 ? 19.990 -11.086 -12.939 1.00 92.94 93 GLN A C 1
ATOM 684 O O . GLN A 1 93 ? 19.200 -11.533 -12.099 1.00 92.94 93 GLN A O 1
ATOM 689 N N . PRO A 1 94 ? 20.263 -9.773 -13.025 1.00 94.25 94 PRO A N 1
ATOM 690 C CA . PRO A 1 94 ? 19.495 -8.762 -12.303 1.00 94.25 94 PRO A CA 1
ATOM 691 C C . PRO A 1 94 ? 17.990 -8.916 -12.546 1.00 94.25 94 PRO A C 1
ATOM 693 O O . PRO A 1 94 ? 17.567 -9.287 -13.645 1.00 94.25 94 PRO A O 1
ATOM 696 N N . ASN A 1 95 ? 17.172 -8.632 -11.532 1.00 93.69 95 ASN A N 1
ATOM 697 C CA . ASN A 1 95 ? 15.729 -8.585 -11.742 1.00 93.69 95 ASN A CA 1
ATOM 698 C C . ASN A 1 95 ? 15.361 -7.490 -12.752 1.00 93.69 95 ASN A C 1
ATOM 700 O O . ASN A 1 95 ? 15.973 -6.424 -12.799 1.00 93.69 95 ASN A O 1
ATOM 704 N N . VAL A 1 96 ? 14.319 -7.755 -13.536 1.00 94.00 96 VAL A N 1
ATOM 705 C CA . VAL A 1 96 ? 13.702 -6.751 -14.406 1.00 94.00 96 VAL A CA 1
ATOM 706 C C . VAL A 1 96 ? 12.648 -6.008 -13.583 1.00 94.00 96 VAL A C 1
ATOM 708 O O . VAL A 1 96 ? 11.719 -6.677 -13.122 1.00 94.00 96 VAL A O 1
ATOM 711 N N . PRO A 1 97 ? 12.752 -4.680 -13.394 1.00 94.94 97 PRO A N 1
ATOM 712 C CA . PRO A 1 97 ? 11.770 -3.906 -12.636 1.00 94.94 97 PRO A CA 1
ATOM 713 C C . PRO A 1 97 ? 10.352 -4.049 -13.195 1.00 94.94 97 PRO A C 1
ATOM 715 O O . PRO A 1 97 ? 10.159 -4.365 -14.369 1.00 94.94 97 PRO A O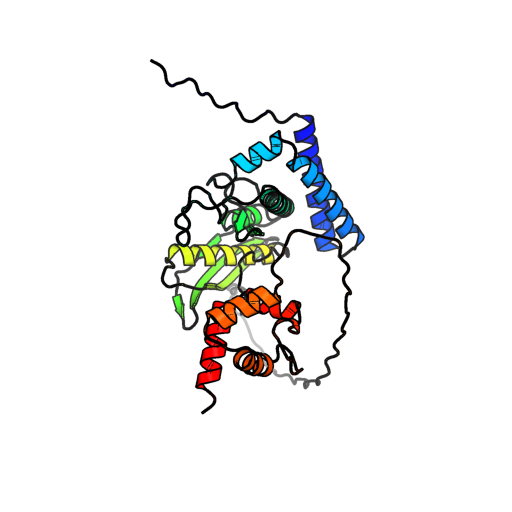 1
ATOM 718 N N . TYR A 1 98 ? 9.345 -3.784 -12.365 1.00 96.44 98 TYR A N 1
ATOM 719 C CA . TYR A 1 98 ? 7.970 -3.673 -12.852 1.00 96.44 98 TYR A CA 1
ATOM 720 C C . TYR A 1 98 ? 7.799 -2.503 -13.823 1.00 96.44 98 TYR A C 1
ATOM 722 O O . TYR A 1 98 ? 8.395 -1.440 -13.635 1.00 96.44 98 TYR A O 1
ATOM 730 N N . ASP A 1 99 ? 6.915 -2.682 -14.807 1.00 97.00 99 ASP A N 1
ATOM 731 C CA . ASP A 1 99 ? 6.464 -1.594 -15.668 1.00 97.00 99 ASP A CA 1
ATOM 732 C C . ASP A 1 99 ? 5.810 -0.483 -14.849 1.00 97.00 99 ASP A C 1
ATOM 734 O O . ASP A 1 99 ? 5.125 -0.732 -13.851 1.00 97.00 99 ASP A O 1
ATOM 738 N N . TYR A 1 100 ? 5.962 0.757 -15.317 1.00 97.75 100 TYR A N 1
ATOM 739 C CA . TYR A 1 100 ? 5.443 1.920 -14.599 1.00 97.75 100 TYR A CA 1
ATOM 740 C C . TYR A 1 100 ? 3.932 1.844 -14.350 1.00 97.75 100 TYR A C 1
ATOM 742 O O . TYR A 1 100 ? 3.480 2.295 -13.306 1.00 97.75 100 TYR A O 1
ATOM 750 N N . ALA A 1 101 ? 3.161 1.224 -15.249 1.00 97.75 101 ALA A N 1
ATOM 751 C CA . ALA A 1 101 ? 1.730 1.019 -15.042 1.00 97.75 101 ALA A CA 1
ATOM 752 C C . ALA A 1 101 ? 1.448 0.256 -13.734 1.00 97.75 101 ALA A C 1
ATOM 754 O O . ALA A 1 101 ? 0.634 0.699 -12.935 1.00 97.75 101 ALA A O 1
ATOM 755 N N . VAL A 1 102 ? 2.184 -0.825 -13.452 1.00 97.81 102 VAL A N 1
ATOM 756 C CA . VAL A 1 102 ? 2.045 -1.595 -12.202 1.00 97.81 102 VAL A CA 1
ATOM 757 C C . VAL A 1 102 ? 2.425 -0.747 -10.988 1.00 97.81 102 VAL A C 1
ATOM 759 O O . VAL A 1 102 ? 1.731 -0.758 -9.973 1.00 97.81 102 VAL A O 1
ATOM 762 N N . VAL A 1 103 ? 3.517 0.015 -11.101 1.00 98.12 103 VAL A N 1
ATOM 763 C CA . VAL A 1 103 ? 3.992 0.904 -10.031 1.00 98.12 103 VAL A CA 1
ATOM 764 C C . VAL A 1 103 ? 2.965 1.993 -9.721 1.00 98.12 103 VAL A C 1
ATOM 766 O O . VAL A 1 103 ? 2.679 2.256 -8.554 1.00 98.12 103 VAL A O 1
ATOM 769 N N . ARG A 1 104 ? 2.378 2.589 -10.760 1.00 98.12 104 ARG A N 1
ATOM 770 C CA . ARG A 1 104 ? 1.342 3.615 -10.668 1.00 98.12 104 ARG A CA 1
ATOM 771 C C . ARG A 1 104 ? 0.086 3.086 -9.988 1.00 98.12 104 ARG A C 1
ATOM 773 O O . ARG A 1 104 ? -0.368 3.717 -9.041 1.00 98.12 104 ARG A O 1
ATOM 780 N N . GLU A 1 105 ? -0.445 1.937 -10.414 1.00 97.75 105 GLU A N 1
ATOM 781 C CA . GLU A 1 105 ? -1.655 1.370 -9.797 1.00 97.75 105 GLU A CA 1
ATOM 782 C C . GLU A 1 105 ? -1.439 1.080 -8.302 1.00 97.75 105 GLU A C 1
ATOM 784 O O . GLU A 1 105 ? -2.275 1.442 -7.476 1.00 97.75 105 GLU A O 1
ATOM 789 N N . ALA A 1 106 ? -0.288 0.510 -7.928 1.00 97.19 106 ALA A N 1
ATOM 790 C CA . ALA A 1 106 ? 0.028 0.246 -6.524 1.00 97.19 106 ALA A CA 1
ATOM 791 C C . ALA A 1 106 ? 0.199 1.535 -5.698 1.00 97.19 106 ALA A C 1
ATOM 793 O O . ALA A 1 106 ? -0.213 1.583 -4.538 1.00 97.19 106 ALA A O 1
ATOM 794 N N . ALA A 1 107 ? 0.792 2.580 -6.283 1.00 97.75 107 ALA A N 1
ATOM 795 C CA . ALA A 1 107 ? 0.964 3.876 -5.633 1.00 97.75 107 ALA A CA 1
ATOM 796 C C . ALA A 1 107 ? -0.373 4.619 -5.448 1.00 97.75 107 ALA A C 1
ATOM 798 O O . ALA A 1 107 ? -0.601 5.204 -4.387 1.00 97.75 107 ALA A O 1
ATOM 799 N N . ILE A 1 108 ? -1.272 4.556 -6.437 1.00 97.62 108 ILE A N 1
ATOM 800 C CA . ILE A 1 108 ? -2.640 5.084 -6.326 1.00 97.62 108 ILE A CA 1
ATOM 801 C C . ILE A 1 108 ? -3.395 4.332 -5.227 1.00 97.62 108 ILE A C 1
ATOM 803 O O . ILE A 1 108 ? -3.944 4.966 -4.328 1.00 97.62 108 ILE A O 1
ATOM 807 N N . GLU A 1 109 ? -3.364 2.994 -5.230 1.00 95.75 109 GLU A N 1
ATOM 808 C CA . GLU A 1 109 ? -4.010 2.192 -4.185 1.00 95.75 109 GLU A CA 1
ATOM 809 C C . GLU A 1 109 ? -3.476 2.536 -2.784 1.00 95.75 109 GLU A C 1
ATOM 811 O O . GLU A 1 109 ? -4.260 2.687 -1.845 1.00 95.75 109 GLU A O 1
ATOM 816 N N . ALA A 1 110 ? -2.160 2.722 -2.636 1.00 95.88 110 ALA A N 1
ATOM 817 C CA . ALA A 1 110 ? -1.561 3.151 -1.375 1.00 95.88 110 ALA A CA 1
ATOM 818 C C . ALA A 1 110 ? -2.134 4.497 -0.897 1.00 95.88 110 ALA A C 1
ATOM 820 O O . ALA A 1 110 ? -2.535 4.611 0.264 1.00 95.88 110 ALA A O 1
ATOM 821 N N . GLY A 1 111 ? -2.225 5.484 -1.794 1.00 94.81 111 GLY A N 1
ATOM 822 C CA . GLY A 1 111 ? -2.785 6.803 -1.495 1.00 94.81 111 GLY A CA 1
ATOM 823 C C . GLY A 1 111 ? -4.254 6.749 -1.069 1.00 94.81 111 GLY A C 1
ATOM 824 O O . GLY A 1 111 ? -4.610 7.314 -0.035 1.00 94.81 111 GLY A O 1
ATOM 825 N N . LEU A 1 112 ? -5.091 6.001 -1.798 1.00 93.31 112 LEU A N 1
ATOM 826 C CA . LEU A 1 112 ? -6.516 5.822 -1.468 1.00 93.31 112 LEU A CA 1
ATOM 827 C C . LEU A 1 112 ? -6.730 5.153 -0.106 1.00 93.31 112 LEU A C 1
ATOM 829 O O . LEU A 1 112 ? -7.708 5.432 0.582 1.00 93.31 112 LEU A O 1
ATOM 833 N N . ARG A 1 113 ? -5.792 4.296 0.309 1.00 91.75 113 ARG A N 1
ATOM 834 C CA . ARG A 1 113 ? -5.797 3.636 1.622 1.00 91.75 113 ARG A CA 1
ATOM 835 C C . ARG A 1 113 ? -5.164 4.475 2.737 1.00 91.75 113 ARG A C 1
ATOM 837 O O . ARG A 1 113 ? -5.041 3.987 3.855 1.00 91.75 113 ARG A O 1
ATOM 844 N N . GLY A 1 114 ? -4.743 5.712 2.461 1.00 92.56 114 GLY A N 1
ATOM 845 C CA . GLY A 1 114 ? -4.154 6.627 3.449 1.00 92.56 114 GLY A CA 1
ATOM 846 C C . GLY A 1 114 ? -2.670 6.381 3.765 1.00 92.56 114 GLY A C 1
ATOM 847 O O . GLY A 1 114 ? -2.118 6.986 4.700 1.00 92.56 114 GLY A O 1
ATOM 848 N N . LEU A 1 115 ? -2.007 5.517 2.993 1.00 95.50 115 LEU A N 1
ATOM 849 C CA . LEU A 1 115 ? -0.570 5.268 3.082 1.00 95.50 115 LEU A CA 1
ATOM 850 C C . LEU A 1 115 ? 0.210 6.319 2.292 1.00 95.50 115 LEU A C 1
ATOM 852 O O . LEU A 1 115 ? -0.313 7.007 1.420 1.00 95.50 115 LEU A O 1
ATOM 856 N N . GLN A 1 116 ? 1.482 6.476 2.636 1.00 95.44 116 GLN A N 1
ATOM 857 C CA . GLN A 1 116 ? 2.386 7.414 1.978 1.00 95.44 116 GLN A CA 1
ATOM 858 C C . GLN A 1 116 ? 3.294 6.696 0.983 1.00 95.44 116 GLN A C 1
ATOM 860 O O . GLN A 1 116 ? 3.643 5.531 1.176 1.00 95.44 116 GLN A O 1
ATOM 865 N N . LEU A 1 117 ? 3.762 7.429 -0.034 1.00 96.50 117 LEU A N 1
ATOM 866 C CA . LEU A 1 117 ? 4.775 6.918 -0.966 1.00 96.50 117 LEU A CA 1
ATOM 867 C C . LEU A 1 117 ? 6.188 6.838 -0.366 1.00 96.50 117 LEU A C 1
ATOM 869 O O . LEU A 1 117 ? 7.122 6.373 -1.015 1.00 96.50 117 LEU A O 1
ATOM 873 N N . VAL A 1 118 ? 6.330 7.299 0.877 1.00 96.75 118 VAL A N 1
ATOM 874 C CA . VAL A 1 118 ? 7.572 7.346 1.644 1.00 96.75 118 VAL A CA 1
ATOM 875 C C . VAL A 1 118 ? 7.422 6.623 2.980 1.00 96.75 118 VAL A C 1
ATOM 877 O O . VAL A 1 118 ? 6.316 6.384 3.468 1.00 96.75 118 VAL A O 1
ATOM 880 N N . GLY A 1 119 ? 8.553 6.306 3.603 1.00 96.19 119 GLY A N 1
ATOM 881 C CA . GLY A 1 119 ? 8.621 5.609 4.882 1.00 96.19 119 GLY A CA 1
ATOM 882 C C . GLY A 1 119 ? 8.323 4.117 4.775 1.00 96.19 119 GLY A C 1
ATOM 883 O O . GLY A 1 119 ? 7.922 3.524 5.772 1.00 96.19 119 GLY A O 1
ATOM 884 N N . ASN A 1 120 ? 8.488 3.520 3.586 1.00 96.75 120 ASN A N 1
ATOM 885 C CA . ASN A 1 120 ? 8.279 2.094 3.337 1.00 96.75 120 ASN A CA 1
ATOM 886 C C . ASN A 1 120 ? 6.888 1.620 3.793 1.00 96.75 120 ASN A C 1
ATOM 888 O O . ASN A 1 120 ? 6.768 0.550 4.376 1.00 96.75 120 ASN A O 1
ATOM 892 N N . GLN A 1 121 ? 5.840 2.428 3.587 1.00 97.12 121 GLN A N 1
ATOM 893 C CA . GLN A 1 121 ? 4.482 2.145 4.083 1.00 97.12 121 GLN A CA 1
ATOM 894 C C . GLN A 1 121 ? 3.704 1.135 3.225 1.00 97.12 121 GLN A C 1
ATOM 896 O O . GLN A 1 121 ? 2.774 0.477 3.696 1.00 97.12 121 GLN A O 1
ATOM 901 N N . PHE A 1 122 ? 4.102 0.970 1.972 1.00 97.56 122 PHE A N 1
ATOM 902 C CA . PHE A 1 122 ? 3.624 -0.083 1.090 1.00 97.56 122 PHE A CA 1
ATOM 903 C C . PHE A 1 122 ? 4.801 -0.612 0.272 1.00 97.56 122 PHE A C 1
ATOM 905 O O . PHE A 1 122 ? 5.828 0.052 0.174 1.00 97.56 122 PHE A O 1
ATOM 912 N N . ASN A 1 123 ? 4.639 -1.799 -0.298 1.00 97.00 123 ASN A N 1
ATOM 913 C CA . ASN A 1 123 ? 5.557 -2.437 -1.231 1.00 97.00 123 ASN A CA 1
ATOM 914 C C . ASN A 1 123 ? 4.771 -3.009 -2.414 1.00 97.00 123 ASN A C 1
ATOM 916 O O . ASN A 1 123 ? 3.543 -3.119 -2.361 1.00 97.00 123 ASN A O 1
ATOM 920 N N . ILE A 1 124 ? 5.491 -3.413 -3.459 1.00 96.81 124 ILE A N 1
ATOM 921 C CA . ILE A 1 124 ? 4.926 -4.143 -4.598 1.00 96.81 124 ILE A CA 1
ATOM 922 C C . ILE A 1 124 ? 5.470 -5.565 -4.578 1.00 96.81 124 ILE A C 1
ATOM 924 O O . ILE A 1 124 ? 6.675 -5.775 -4.712 1.00 96.81 124 ILE A O 1
ATOM 928 N N . ILE A 1 125 ? 4.584 -6.541 -4.405 1.00 94.19 125 ILE A N 1
ATOM 929 C CA . ILE A 1 125 ? 4.939 -7.962 -4.376 1.00 94.19 125 ILE A CA 1
ATOM 930 C C . ILE A 1 125 ? 4.087 -8.673 -5.415 1.00 94.19 125 ILE A C 1
ATOM 932 O O . ILE A 1 125 ? 2.868 -8.513 -5.435 1.00 94.19 125 ILE A O 1
ATOM 936 N N . SER A 1 126 ? 4.723 -9.428 -6.312 1.00 93.69 126 SER A N 1
ATOM 937 C CA . SER A 1 126 ? 4.045 -10.116 -7.419 1.00 93.69 126 SER A CA 1
ATOM 938 C C . SER A 1 126 ? 3.124 -9.193 -8.235 1.00 93.69 126 SER A C 1
ATOM 940 O O . SER A 1 126 ? 2.035 -9.581 -8.657 1.00 93.69 126 SER A O 1
ATOM 942 N N . GLY A 1 127 ? 3.559 -7.946 -8.434 1.00 93.69 127 GLY A N 1
ATOM 943 C CA . GLY A 1 127 ? 2.838 -6.914 -9.179 1.00 93.69 127 GLY A CA 1
ATOM 944 C C . GLY A 1 127 ? 1.595 -6.364 -8.477 1.00 93.69 127 GLY A C 1
ATOM 945 O O . GLY A 1 127 ? 0.766 -5.740 -9.132 1.00 93.69 127 GLY A O 1
ATOM 946 N N . ARG A 1 128 ? 1.434 -6.606 -7.171 1.00 93.75 128 ARG A N 1
ATOM 947 C CA . ARG A 1 128 ? 0.284 -6.152 -6.382 1.00 93.75 128 ARG A CA 1
ATOM 948 C C . ARG A 1 128 ? 0.719 -5.274 -5.221 1.00 93.75 128 ARG A C 1
ATOM 950 O O . ARG A 1 128 ? 1.825 -5.411 -4.698 1.00 93.75 128 ARG A O 1
ATOM 957 N N . PHE A 1 129 ? -0.188 -4.395 -4.811 1.00 95.44 129 PHE A N 1
ATOM 958 C CA . PHE A 1 129 ? -0.051 -3.594 -3.607 1.00 95.44 129 PHE A CA 1
ATOM 9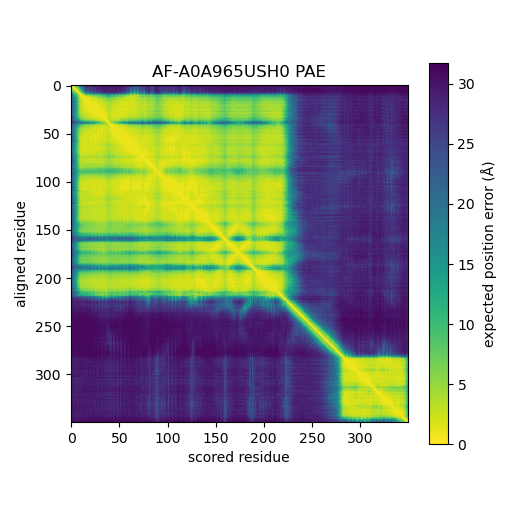59 C C . PHE A 1 129 ? 0.081 -4.482 -2.358 1.00 95.44 129 PHE A C 1
ATOM 961 O O . PHE A 1 129 ? -0.668 -5.442 -2.163 1.00 95.44 129 PHE A O 1
ATOM 968 N N . TYR A 1 130 ? 1.020 -4.125 -1.484 1.00 94.62 130 TYR A N 1
ATOM 969 C CA . TYR A 1 130 ? 1.251 -4.799 -0.215 1.00 94.62 130 TYR A CA 1
ATOM 970 C C . TYR A 1 130 ? 1.522 -3.784 0.901 1.00 94.62 130 TYR A C 1
ATOM 972 O O . TYR A 1 130 ? 2.605 -3.209 0.981 1.00 94.62 130 TYR A O 1
ATOM 980 N N . ALA A 1 131 ? 0.566 -3.588 1.812 1.00 95.38 131 ALA A N 1
ATOM 981 C CA . ALA A 1 131 ? 0.779 -2.760 3.003 1.00 95.38 131 ALA A CA 1
ATOM 982 C C . ALA A 1 131 ? 1.830 -3.391 3.936 1.00 95.38 131 ALA A C 1
ATOM 984 O O . ALA A 1 131 ? 1.744 -4.584 4.253 1.00 95.38 131 ALA A O 1
ATOM 985 N N . THR A 1 132 ? 2.811 -2.607 4.383 1.00 95.56 132 THR A N 1
ATOM 986 C CA . THR A 1 132 ? 3.902 -3.068 5.260 1.00 95.56 132 THR A CA 1
ATOM 987 C C . THR A 1 132 ? 3.545 -2.922 6.740 1.00 95.56 132 THR A C 1
ATOM 989 O O . THR A 1 132 ? 2.491 -2.391 7.094 1.00 95.56 132 THR A O 1
ATOM 992 N N . LYS A 1 133 ? 4.440 -3.374 7.632 1.00 94.69 133 LYS A N 1
ATOM 993 C CA . LYS A 1 133 ? 4.298 -3.107 9.071 1.00 94.69 133 LYS A CA 1
ATOM 994 C C . LYS A 1 133 ? 4.334 -1.599 9.354 1.00 94.69 133 LYS A C 1
ATOM 996 O O . LYS A 1 133 ? 3.475 -1.114 10.077 1.00 94.69 133 LYS A O 1
ATOM 1001 N N . GLU A 1 134 ? 5.240 -0.853 8.717 1.00 96.00 134 GLU A N 1
ATOM 1002 C CA . GLU A 1 134 ? 5.352 0.602 8.863 1.00 96.00 134 GLU A CA 1
ATOM 1003 C C . GLU A 1 134 ? 4.084 1.311 8.372 1.00 96.00 134 GLU A C 1
ATOM 1005 O O . GLU A 1 134 ? 3.635 2.281 8.985 1.00 96.00 134 GLU A O 1
ATOM 1010 N N . GLY A 1 135 ? 3.472 0.791 7.305 1.00 96.62 135 GLY A N 1
ATOM 1011 C CA . GLY A 1 135 ? 2.190 1.262 6.796 1.00 96.62 135 GLY A CA 1
ATOM 1012 C C . GLY A 1 135 ? 1.065 1.108 7.808 1.00 96.62 135 GLY A C 1
ATOM 1013 O O . GLY A 1 135 ? 0.399 2.088 8.135 1.00 96.62 135 GLY A O 1
ATOM 1014 N N . PHE A 1 136 ? 0.879 -0.092 8.366 1.00 96.94 136 PHE A N 1
ATOM 1015 C CA . PHE A 1 136 ? -0.155 -0.305 9.383 1.00 96.94 136 PHE A CA 1
ATOM 1016 C C . PHE A 1 136 ? 0.101 0.494 10.659 1.00 96.94 136 PHE A C 1
ATOM 1018 O O . PHE A 1 136 ? -0.842 1.043 11.221 1.00 96.94 136 PHE A O 1
ATOM 1025 N N . GLU A 1 137 ? 1.353 0.634 11.101 1.00 95.50 137 GLU A N 1
ATOM 1026 C CA . GLU A 1 137 ? 1.649 1.514 12.231 1.00 95.50 137 GLU A CA 1
ATOM 1027 C C . GLU A 1 137 ? 1.276 2.974 11.938 1.00 95.50 137 GLU A C 1
ATOM 1029 O O . GLU A 1 137 ? 0.729 3.658 12.803 1.00 95.50 137 GLU A O 1
ATOM 1034 N N . ALA A 1 138 ? 1.564 3.471 10.730 1.00 95.81 138 ALA A N 1
ATOM 1035 C CA . ALA A 1 138 ? 1.186 4.821 10.324 1.00 95.81 138 ALA A CA 1
ATOM 1036 C C . ALA A 1 138 ? -0.339 4.993 10.276 1.00 95.81 138 ALA A C 1
ATOM 1038 O O . ALA A 1 138 ? -0.845 6.012 10.746 1.00 95.81 138 ALA A O 1
ATOM 1039 N N . LEU A 1 139 ? -1.071 4.000 9.765 1.00 95.44 139 LEU A N 1
ATOM 1040 C CA . LEU A 1 139 ? -2.534 4.012 9.732 1.00 95.44 139 LEU A CA 1
ATOM 1041 C C . LEU A 1 139 ? -3.146 3.992 11.135 1.00 95.44 139 LEU A C 1
ATOM 1043 O O . LEU A 1 139 ? -4.018 4.805 11.422 1.00 95.44 139 LEU A O 1
ATOM 1047 N N . ILE A 1 140 ? -2.656 3.132 12.030 1.00 95.38 140 ILE A N 1
ATOM 1048 C CA . ILE A 1 140 ? -3.127 3.055 13.422 1.00 95.38 140 ILE A CA 1
ATOM 1049 C C . ILE A 1 140 ? -2.882 4.377 14.155 1.00 95.38 140 ILE A C 1
ATOM 1051 O O . ILE A 1 140 ? -3.763 4.860 14.857 1.00 95.38 140 ILE A O 1
ATOM 1055 N N . ARG A 1 141 ? -1.714 5.007 13.967 1.00 93.38 141 ARG A N 1
ATOM 1056 C CA . ARG A 1 141 ? -1.415 6.317 14.577 1.00 93.38 141 ARG A CA 1
ATOM 1057 C C . ARG A 1 141 ? -2.335 7.433 14.077 1.00 93.38 141 ARG A C 1
ATOM 1059 O O . ARG A 1 141 ? -2.564 8.389 14.808 1.00 93.38 141 ARG A O 1
ATOM 1066 N N . LYS A 1 142 ? -2.830 7.328 12.842 1.00 92.50 142 LYS A N 1
ATOM 1067 C CA . LYS A 1 142 ? -3.779 8.276 12.241 1.00 92.50 142 LYS A CA 1
ATOM 1068 C C . LYS A 1 142 ? -5.243 7.918 12.525 1.00 92.50 142 LYS A C 1
ATOM 1070 O O . LYS A 1 142 ? -6.121 8.705 12.180 1.00 92.50 142 LYS A O 1
ATOM 1075 N N . ALA A 1 143 ? -5.519 6.748 13.106 1.00 91.56 143 ALA A N 1
ATOM 1076 C CA . ALA A 1 143 ? -6.879 6.274 13.311 1.00 91.56 143 ALA A CA 1
ATOM 1077 C C . ALA A 1 143 ? -7.632 7.199 14.292 1.00 91.56 143 ALA A C 1
ATOM 1079 O O . ALA A 1 143 ? -7.135 7.462 15.394 1.00 91.56 143 ALA A O 1
ATOM 1080 N N . PRO A 1 144 ? -8.828 7.701 13.926 1.00 88.00 144 PRO A N 1
ATOM 1081 C CA . PRO A 1 144 ? -9.573 8.633 14.763 1.00 88.00 144 PRO A CA 1
ATOM 1082 C C . PRO A 1 144 ? -9.874 8.064 16.151 1.00 88.00 144 PRO A C 1
ATOM 1084 O O . PRO A 1 144 ? -10.389 6.956 16.297 1.00 88.00 144 PRO A O 1
ATOM 1087 N N . GLY A 1 145 ? -9.566 8.846 17.186 1.00 90.31 145 GLY A N 1
ATOM 1088 C CA . GLY A 1 145 ? -9.865 8.488 18.573 1.00 90.31 145 GLY A CA 1
ATOM 1089 C C . GLY A 1 145 ? -9.008 7.362 19.154 1.00 90.31 145 GLY A C 1
ATOM 1090 O O . GLY A 1 145 ? -9.270 6.964 20.287 1.00 90.31 145 GLY A O 1
ATOM 1091 N N . VAL A 1 146 ? -7.996 6.866 18.431 1.00 93.69 146 VAL A N 1
ATOM 1092 C CA . VAL A 1 146 ? -7.045 5.867 18.936 1.00 93.69 146 VAL A CA 1
ATOM 1093 C C . VAL A 1 146 ? -5.857 6.567 19.589 1.00 93.69 146 VAL A C 1
ATOM 1095 O O . VAL A 1 146 ? -5.208 7.422 18.992 1.00 93.69 146 VAL A O 1
ATOM 1098 N N . SER A 1 147 ? -5.530 6.189 20.823 1.00 93.94 147 SER A N 1
ATOM 1099 C CA . SER A 1 147 ? -4.314 6.657 21.498 1.00 93.94 147 SER A CA 1
ATOM 1100 C C . SER A 1 147 ? -3.687 5.567 22.363 1.00 93.94 147 SER A C 1
ATOM 1102 O O . SER A 1 147 ? -4.309 4.551 22.667 1.00 93.94 147 SER A O 1
ATOM 1104 N N . GLY A 1 148 ? -2.415 5.746 22.730 1.00 93.12 148 GLY A N 1
ATOM 1105 C CA . GLY A 1 148 ? -1.716 4.812 23.616 1.00 93.12 148 GLY A CA 1
ATOM 1106 C C . GLY A 1 148 ? -1.583 3.388 23.065 1.00 93.12 148 GLY A C 1
ATOM 1107 O O . GLY A 1 148 ? -1.515 2.455 23.857 1.00 93.12 148 GLY A O 1
ATOM 1108 N N . PHE A 1 149 ? -1.562 3.211 21.738 1.00 95.94 149 PHE A N 1
ATOM 1109 C CA . PHE A 1 149 ? -1.385 1.901 21.113 1.00 95.94 149 PHE A CA 1
ATOM 1110 C C . PHE A 1 149 ? -0.025 1.294 21.484 1.00 95.94 149 PHE A C 1
ATOM 1112 O O . PHE A 1 149 ? 1.025 1.881 21.206 1.00 95.94 149 PHE A O 1
ATOM 1119 N N . ARG A 1 150 ? -0.044 0.118 22.119 1.00 94.62 150 ARG A N 1
ATOM 1120 C CA . ARG A 1 150 ? 1.151 -0.630 22.530 1.00 94.62 150 ARG A CA 1
ATOM 1121 C C . ARG A 1 150 ? 1.045 -2.087 22.085 1.00 94.62 150 ARG A C 1
ATOM 1123 O O . ARG A 1 150 ? 0.354 -2.846 22.760 1.00 94.62 150 ARG A O 1
ATOM 1130 N N . PRO A 1 151 ? 1.692 -2.477 20.974 1.00 95.50 151 PRO A N 1
ATOM 1131 C CA . PRO A 1 151 ? 1.795 -3.870 20.568 1.00 95.50 151 PRO A CA 1
ATOM 1132 C C . PRO A 1 151 ? 2.957 -4.565 21.292 1.00 95.50 151 PRO A C 1
ATOM 1134 O O . PRO A 1 151 ? 4.034 -3.994 21.460 1.00 95.50 151 PRO A O 1
ATOM 1137 N N . ILE A 1 152 ? 2.745 -5.818 21.671 1.00 95.06 152 ILE A N 1
ATOM 1138 C CA . ILE A 1 152 ? 3.736 -6.744 22.208 1.00 95.06 152 ILE A CA 1
ATOM 1139 C C . ILE A 1 152 ? 3.720 -7.968 21.295 1.00 95.06 152 ILE A C 1
ATOM 1141 O O . ILE A 1 152 ? 2.683 -8.600 21.087 1.00 95.06 152 ILE A O 1
ATOM 1145 N N . ILE A 1 153 ? 4.881 -8.277 20.724 1.00 94.75 153 ILE A N 1
ATOM 1146 C CA . ILE A 1 153 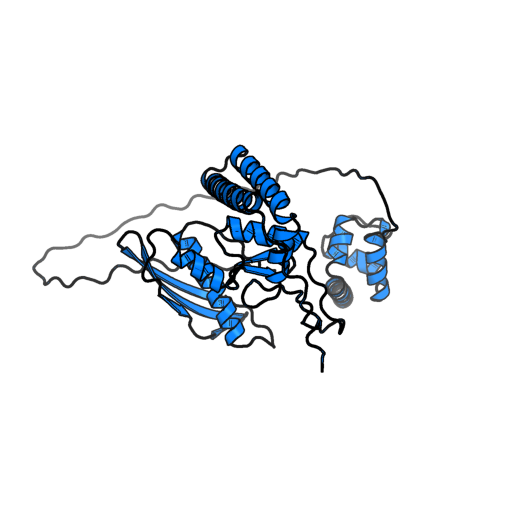? 5.067 -9.406 19.815 1.00 94.75 153 ILE A CA 1
ATOM 1147 C C . ILE A 1 153 ? 5.897 -10.450 20.549 1.00 94.75 153 ILE A C 1
ATOM 1149 O O . ILE A 1 153 ? 7.014 -10.168 20.983 1.00 94.75 153 ILE A O 1
ATOM 1153 N N . GLY A 1 154 ? 5.327 -11.636 20.722 1.00 91.50 154 GLY A N 1
ATOM 1154 C CA . GLY A 1 154 ? 5.991 -12.770 21.337 1.00 91.50 154 GLY A CA 1
ATOM 1155 C C . GLY A 1 154 ? 7.066 -13.378 20.442 1.00 91.50 154 GLY A C 1
ATOM 1156 O O . GLY A 1 154 ? 7.304 -12.961 19.306 1.00 91.50 154 GLY A O 1
ATOM 1157 N N . VAL A 1 155 ? 7.716 -14.410 20.968 1.00 89.81 155 VAL A N 1
ATOM 1158 C CA . VAL A 1 155 ? 8.717 -15.177 20.227 1.00 89.81 155 VAL A CA 1
ATOM 1159 C C . VAL A 1 155 ? 8.057 -16.268 19.370 1.00 89.81 155 VAL A C 1
ATOM 1161 O O . VAL A 1 155 ? 7.014 -16.800 19.756 1.00 89.81 155 VAL A O 1
ATOM 1164 N N . PRO A 1 156 ? 8.655 -16.633 18.222 1.00 89.31 156 PRO A N 1
ATOM 1165 C CA . PRO A 1 156 ? 8.255 -17.794 17.430 1.00 89.31 156 PRO A CA 1
ATOM 1166 C C . PRO A 1 156 ? 8.197 -19.095 18.245 1.00 89.31 156 PRO A C 1
ATOM 1168 O O . PRO A 1 156 ? 9.215 -19.563 18.749 1.00 89.31 156 PRO A O 1
ATOM 1171 N N . GLY A 1 157 ? 7.013 -19.698 18.342 1.00 86.56 157 GLY A N 1
ATOM 1172 C CA . GLY A 1 157 ? 6.803 -21.038 18.886 1.00 86.56 157 GLY A CA 1
ATOM 1173 C C . GLY A 1 157 ? 6.547 -22.053 17.771 1.00 86.56 157 GLY A C 1
ATOM 1174 O O . GLY A 1 157 ? 5.637 -21.876 16.960 1.00 86.56 157 GLY A O 1
ATOM 1175 N N . ASN A 1 158 ? 7.318 -23.139 17.730 1.00 82.62 158 ASN A N 1
ATOM 1176 C CA . ASN A 1 158 ? 7.140 -24.188 16.722 1.00 82.62 158 ASN A CA 1
ATOM 1177 C C . ASN A 1 158 ? 5.935 -25.079 17.060 1.00 82.62 158 ASN A C 1
ATOM 1179 O O . ASN A 1 158 ? 5.823 -25.577 18.181 1.00 82.62 158 ASN A O 1
ATOM 1183 N N . LYS A 1 159 ? 5.060 -25.335 16.079 1.00 76.00 159 LYS A N 1
ATOM 1184 C CA . LYS A 1 159 ? 3.996 -26.348 16.158 1.00 76.00 159 LYS A CA 1
ATOM 1185 C C . LYS A 1 159 ? 3.931 -27.183 14.868 1.00 76.00 159 LYS A C 1
ATOM 1187 O O . LYS A 1 159 ? 4.431 -26.754 13.829 1.00 76.00 159 LYS A O 1
ATOM 1192 N N . PRO A 1 160 ? 3.310 -28.376 14.893 1.00 63.25 160 PRO A N 1
ATOM 1193 C CA . PRO A 1 160 ? 3.052 -29.135 13.672 1.00 63.25 160 PRO A CA 1
ATOM 1194 C C . PRO A 1 160 ? 2.230 -28.285 12.689 1.00 63.25 160 PRO A C 1
ATOM 1196 O O . PRO A 1 160 ? 1.134 -27.845 13.026 1.00 63.25 160 PRO A O 1
ATOM 1199 N N . GLY A 1 161 ? 2.772 -28.024 11.497 1.00 66.81 161 GLY A N 1
ATOM 1200 C CA . GLY A 1 161 ? 2.119 -27.211 10.461 1.00 66.81 161 GLY A CA 1
ATOM 1201 C C . GLY A 1 161 ? 2.573 -25.748 10.360 1.00 66.81 161 GLY A C 1
ATOM 1202 O O . GLY A 1 161 ? 2.135 -25.063 9.439 1.00 66.81 161 GLY A O 1
ATOM 1203 N N . GLY A 1 162 ? 3.467 -25.262 11.233 1.00 77.12 162 GLY A N 1
ATOM 1204 C CA . GLY A 1 162 ? 4.075 -23.933 11.085 1.00 77.12 162 GLY A CA 1
ATOM 1205 C C . GLY A 1 162 ? 4.563 -23.301 12.389 1.00 77.12 162 GLY A C 1
ATOM 1206 O O . GLY A 1 162 ? 4.643 -23.937 13.439 1.00 77.12 162 GLY A O 1
ATOM 1207 N N . VAL A 1 163 ? 4.881 -22.012 12.317 1.00 87.19 163 VAL A N 1
ATOM 1208 C CA . VAL A 1 163 ? 5.303 -21.205 13.463 1.00 87.19 163 VAL A CA 1
ATOM 1209 C C . VAL A 1 163 ? 4.115 -20.397 13.962 1.00 87.19 163 VAL A C 1
ATOM 1211 O O . VAL A 1 163 ? 3.416 -19.757 13.181 1.00 87.19 163 VAL A O 1
ATOM 1214 N N . LEU A 1 164 ? 3.888 -20.401 15.271 1.00 89.81 164 LEU A N 1
ATOM 1215 C CA . LEU A 1 164 ? 2.895 -19.558 15.919 1.00 89.81 164 LEU A CA 1
ATOM 1216 C C . LEU A 1 164 ? 3.589 -18.447 16.699 1.00 89.81 164 LEU A C 1
ATOM 1218 O O . LEU A 1 164 ? 4.524 -18.706 17.451 1.00 89.81 164 LEU A O 1
ATOM 1222 N N . VAL A 1 165 ? 3.108 -17.217 16.547 1.00 92.19 165 VAL A N 1
ATOM 1223 C CA . VAL A 1 165 ? 3.585 -16.063 17.315 1.00 92.19 165 VAL A CA 1
ATOM 1224 C C . VAL A 1 165 ? 2.417 -15.507 18.112 1.00 92.19 165 VAL A C 1
ATOM 1226 O O . VAL A 1 165 ? 1.395 -15.127 17.543 1.00 92.19 165 VAL A O 1
ATOM 1229 N N . GLU A 1 166 ? 2.539 -15.483 19.434 1.00 94.00 166 GLU A N 1
ATOM 1230 C CA . GLU A 1 166 ? 1.554 -14.820 20.289 1.00 94.00 166 GLU A CA 1
ATOM 1231 C C . GLU A 1 166 ? 1.736 -13.306 20.192 1.00 94.00 166 GLU A C 1
ATOM 1233 O O . GLU A 1 166 ? 2.852 -12.799 20.279 1.00 94.00 166 GLU A O 1
ATOM 1238 N N . CYS A 1 167 ? 0.653 -12.573 19.966 1.00 95.81 167 CYS A N 1
ATOM 1239 C CA . CYS A 1 167 ? 0.667 -11.122 19.866 1.00 95.81 167 CYS A CA 1
ATOM 1240 C C . CYS A 1 167 ? -0.434 -10.541 20.743 1.00 95.81 167 CYS A C 1
ATOM 1242 O O . CYS A 1 167 ? -1.558 -11.049 20.770 1.00 95.81 167 CYS A O 1
ATOM 1244 N N . GLU A 1 168 ? -0.121 -9.452 21.429 1.00 96.56 168 GLU A N 1
ATOM 1245 C CA . GLU A 1 168 ? -1.100 -8.694 22.194 1.00 96.56 168 GLU A CA 1
ATOM 1246 C C . GLU A 1 168 ? -0.927 -7.193 21.982 1.00 96.56 168 GLU A C 1
ATOM 1248 O O . GLU A 1 168 ? 0.158 -6.710 21.671 1.00 96.56 168 GLU A O 1
ATOM 1253 N N . ALA A 1 169 ? -2.013 -6.437 22.087 1.00 97.06 169 ALA A N 1
ATOM 1254 C CA . ALA A 1 169 ? -1.976 -4.988 22.023 1.00 97.06 169 ALA A CA 1
ATOM 1255 C C . ALA A 1 169 ? -3.027 -4.389 22.937 1.00 97.06 169 ALA A C 1
ATOM 1257 O O . ALA A 1 169 ? -4.113 -4.941 23.101 1.00 97.06 169 ALA A O 1
ATOM 1258 N N . THR A 1 170 ? -2.713 -3.215 23.470 1.00 96.50 170 THR A N 1
ATOM 1259 C CA . THR A 1 170 ? -3.659 -2.378 24.212 1.00 96.50 170 THR A CA 1
ATOM 1260 C C . THR A 1 170 ? -3.703 -0.983 23.611 1.00 96.50 170 THR A C 1
ATOM 1262 O O . THR A 1 170 ? -2.659 -0.468 23.204 1.00 96.50 170 THR A O 1
ATOM 1265 N N . TRP A 1 171 ? -4.877 -0.359 23.582 1.00 96.44 171 TRP A N 1
ATOM 1266 C CA . TRP A 1 171 ? -5.052 1.035 23.167 1.00 96.44 171 TRP A CA 1
ATOM 1267 C C . TRP A 1 171 ? -6.249 1.670 23.873 1.00 96.44 171 TRP A C 1
ATOM 1269 O O . TRP A 1 171 ? -7.032 0.987 24.523 1.00 96.44 171 TRP A O 1
ATOM 1279 N N . GLN A 1 172 ? -6.380 2.985 23.767 1.00 94.69 172 GLN A N 1
ATOM 1280 C CA . GLN A 1 172 ? -7.558 3.733 24.191 1.00 94.69 172 GLN A CA 1
ATOM 1281 C C . GLN A 1 172 ? -8.365 4.107 22.952 1.00 94.69 172 GLN A C 1
ATOM 1283 O O . GLN A 1 172 ? -7.793 4.648 22.003 1.00 94.69 172 GLN A O 1
ATOM 1288 N N . GLN A 1 173 ? -9.671 3.842 22.965 1.00 92.12 173 GLN A N 1
ATOM 1289 C CA . GLN A 1 173 ? -10.589 4.254 21.903 1.00 92.12 173 GLN A CA 1
ATOM 1290 C C . GLN A 1 173 ? -11.976 4.531 22.478 1.00 92.12 173 GLN A C 1
ATOM 1292 O O . GLN A 1 173 ? -12.495 3.744 23.267 1.00 92.12 173 GLN A O 1
ATOM 1297 N N . GLY A 1 174 ? -12.566 5.674 22.119 1.00 87.81 174 GLY A N 1
ATOM 1298 C CA . GLY A 1 174 ? -13.892 6.063 22.618 1.00 87.81 174 GLY A CA 1
ATOM 1299 C C . GLY A 1 174 ? -13.964 6.220 24.145 1.00 87.81 174 GLY A C 1
ATOM 1300 O O . GLY A 1 174 ? -15.006 5.966 24.736 1.00 87.81 174 GLY A O 1
ATOM 1301 N N . GLY A 1 175 ? -12.853 6.585 24.798 1.00 88.12 175 GLY A N 1
ATOM 1302 C CA . GLY A 1 175 ? -12.777 6.727 26.259 1.00 88.12 175 GLY A CA 1
ATOM 1303 C C . GLY A 1 175 ? -12.649 5.411 27.039 1.00 88.12 175 GLY A C 1
ATOM 1304 O O . GLY A 1 175 ? -12.601 5.452 28.266 1.00 88.12 175 GLY A O 1
ATOM 1305 N N . ALA A 1 176 ? -12.563 4.264 26.358 1.00 91.81 176 ALA A N 1
ATOM 1306 C CA . ALA A 1 176 ? -12.378 2.955 26.976 1.00 91.81 176 ALA A CA 1
ATOM 1307 C C . ALA A 1 176 ? -11.049 2.311 26.561 1.00 91.81 176 ALA A C 1
ATOM 1309 O O . ALA A 1 176 ? -10.601 2.445 25.417 1.00 91.81 176 ALA A O 1
ATOM 1310 N N . GLN A 1 177 ? -10.454 1.559 27.491 1.00 94.06 177 GLN A N 1
ATOM 1311 C CA . GLN A 1 177 ? -9.278 0.749 27.205 1.00 94.06 177 GLN A CA 1
ATOM 1312 C C . GLN A 1 177 ? -9.699 -0.506 26.442 1.00 94.06 177 GLN A C 1
ATOM 1314 O O . GLN A 1 177 ? -10.503 -1.303 26.920 1.00 94.06 177 GLN A O 1
ATOM 1319 N N . GLN A 1 178 ? -9.112 -0.682 25.269 1.00 94.75 178 GLN A N 1
ATOM 1320 C CA . GLN A 1 178 ? -9.280 -1.830 24.396 1.00 94.75 178 GLN A CA 1
ATOM 1321 C C . GLN A 1 178 ? -8.050 -2.732 24.477 1.00 94.75 178 GLN A C 1
ATOM 1323 O O . GLN A 1 178 ? -6.935 -2.280 24.771 1.00 94.75 178 GLN A O 1
ATOM 1328 N N . ASN A 1 179 ? -8.252 -4.016 24.200 1.00 94.81 179 ASN A N 1
ATOM 1329 C CA . ASN A 1 179 ? -7.172 -4.977 24.061 1.00 94.81 179 ASN A CA 1
ATOM 1330 C C . ASN A 1 179 ? -7.477 -5.996 22.961 1.00 94.81 179 ASN A C 1
ATOM 1332 O O . ASN A 1 179 ? -8.635 -6.267 22.649 1.00 94.81 179 ASN A O 1
ATOM 1336 N N . LEU A 1 180 ? -6.418 -6.561 22.393 1.00 94.31 180 LEU A N 1
ATOM 1337 C CA . LEU A 1 180 ? -6.480 -7.691 21.478 1.00 94.31 180 LEU A CA 1
ATOM 1338 C C . LEU A 1 180 ? -5.350 -8.646 21.829 1.00 94.31 180 LEU A C 1
ATOM 1340 O O . LEU A 1 180 ? -4.201 -8.220 21.874 1.00 94.31 180 LEU A O 1
ATOM 1344 N N . LYS A 1 181 ? -5.664 -9.925 22.032 1.00 95.56 181 LYS A N 1
ATOM 1345 C CA . LYS A 1 181 ? -4.680 -10.998 22.192 1.00 95.56 181 LYS A CA 1
ATOM 1346 C C . LYS A 1 181 ? -4.997 -12.113 21.211 1.00 95.56 181 LYS A C 1
ATOM 1348 O O . LYS A 1 181 ? -6.085 -12.680 21.252 1.00 95.56 181 LYS A O 1
ATOM 1353 N N . VAL A 1 182 ? -4.062 -12.407 20.316 1.00 93.31 182 VAL A N 1
ATOM 1354 C CA . VAL A 1 182 ? -4.239 -13.396 19.249 1.00 93.31 182 VAL A CA 1
ATOM 1355 C C . VAL A 1 182 ? -2.944 -14.146 18.984 1.00 93.31 182 VAL A C 1
ATOM 1357 O O . VAL A 1 182 ? -1.849 -13.607 19.116 1.00 93.31 182 VAL A O 1
ATOM 1360 N N . THR A 1 183 ? -3.070 -15.390 18.543 1.00 93.00 183 THR A N 1
ATOM 1361 C CA . THR A 1 183 ? -1.942 -16.163 18.027 1.00 93.00 183 THR A CA 1
ATOM 1362 C C . THR A 1 183 ? -1.943 -16.083 16.505 1.00 93.00 183 THR A C 1
ATOM 1364 O O . THR A 1 183 ? -2.937 -16.419 15.857 1.00 93.00 183 THR A O 1
ATOM 1367 N N . ILE A 1 184 ? -0.839 -15.618 15.925 1.00 92.06 184 ILE A N 1
ATOM 1368 C CA . ILE A 1 184 ? -0.676 -15.457 14.483 1.00 92.06 184 ILE A CA 1
ATOM 1369 C C . ILE A 1 184 ? 0.079 -16.663 13.913 1.00 92.06 184 ILE A C 1
ATOM 1371 O O . ILE A 1 184 ? 1.234 -16.881 14.288 1.00 92.06 184 ILE A O 1
ATOM 1375 N N . PRO A 1 185 ? -0.527 -17.429 12.989 1.00 90.00 185 PRO A N 1
ATOM 1376 C CA . PRO A 1 185 ? 0.193 -18.444 12.241 1.00 90.00 185 PRO A CA 1
ATOM 1377 C C . PRO A 1 185 ? 1.068 -17.806 11.157 1.00 90.00 185 PRO A C 1
ATOM 1379 O O . PRO A 1 185 ? 0.631 -16.961 10.364 1.00 90.00 185 PRO A O 1
ATOM 1382 N N . VAL A 1 186 ? 2.323 -18.241 11.117 1.00 88.06 186 VAL A N 1
ATOM 1383 C CA . VAL A 1 186 ? 3.318 -17.859 10.123 1.00 88.06 186 VAL A CA 1
ATOM 1384 C C . VAL A 1 186 ? 3.922 -19.122 9.531 1.00 88.06 186 VAL A C 1
ATOM 1386 O O . VAL A 1 186 ? 4.431 -19.994 10.236 1.00 88.06 186 VAL A O 1
ATOM 1389 N N . LYS A 1 187 ? 3.897 -19.212 8.205 1.00 82.06 187 LYS A N 1
ATOM 1390 C CA . LYS A 1 187 ? 4.607 -20.266 7.492 1.00 82.06 187 LYS A CA 1
ATOM 1391 C C . LYS A 1 187 ? 6.114 -20.027 7.587 1.00 82.06 187 LYS A C 1
ATOM 1393 O O . LYS A 1 187 ? 6.602 -18.973 7.170 1.00 82.06 187 LYS A O 1
ATOM 1398 N N . SER A 1 188 ? 6.828 -21.019 8.105 1.00 79.31 188 SER A N 1
ATOM 1399 C CA . SER A 1 188 ? 8.282 -21.113 8.019 1.00 79.31 188 SER A CA 1
ATOM 1400 C C . SER A 1 188 ? 8.683 -21.920 6.788 1.00 79.31 188 SER A C 1
ATOM 1402 O O . SER A 1 188 ? 8.063 -22.936 6.476 1.00 79.31 188 SER A O 1
ATOM 1404 N N . ASP A 1 189 ? 9.731 -21.477 6.108 1.00 74.44 189 ASP A N 1
ATOM 1405 C CA . ASP A 1 189 ? 10.525 -22.296 5.192 1.00 74.44 189 ASP A CA 1
ATOM 1406 C C . ASP A 1 189 ? 11.901 -22.585 5.818 1.00 74.44 189 ASP A C 1
ATOM 1408 O O . ASP A 1 189 ? 12.265 -21.976 6.826 1.00 74.44 189 ASP A O 1
ATOM 1412 N N . ASP A 1 190 ? 12.668 -23.508 5.229 1.00 64.88 190 ASP A N 1
ATOM 1413 C CA . ASP A 1 190 ? 13.987 -23.937 5.737 1.00 64.88 190 ASP A CA 1
ATOM 1414 C C . ASP A 1 190 ? 15.011 -22.789 5.850 1.00 64.88 190 ASP A C 1
ATOM 1416 O O . ASP A 1 190 ? 16.075 -22.945 6.447 1.00 64.88 190 ASP A O 1
ATOM 1420 N N . TYR A 1 191 ? 14.690 -21.623 5.284 1.00 65.19 191 TYR A N 1
ATOM 1421 C CA . TYR A 1 191 ? 15.532 -20.432 5.257 1.00 65.19 191 TYR A CA 1
ATOM 1422 C C . TYR A 1 191 ? 14.953 -19.253 6.057 1.00 65.19 191 TYR A C 1
ATOM 1424 O O . TYR A 1 191 ? 15.545 -18.171 6.051 1.00 65.19 191 TYR A O 1
ATOM 1432 N N . SER A 1 192 ? 13.819 -19.437 6.741 1.00 75.44 192 SER A N 1
ATOM 1433 C CA . SER A 1 192 ? 13.155 -18.384 7.510 1.00 75.44 192 SER A CA 1
ATOM 1434 C C . SER A 1 192 ? 13.928 -18.077 8.787 1.00 75.44 192 SER A C 1
ATOM 1436 O O . SER A 1 192 ? 14.002 -18.902 9.698 1.00 75.44 192 SER A O 1
ATOM 1438 N N . SER A 1 193 ? 14.458 -16.858 8.896 1.00 82.62 193 SER A N 1
ATOM 1439 C CA . SER A 1 193 ? 15.038 -16.391 10.158 1.00 82.62 193 SER A CA 1
ATOM 1440 C C . SER A 1 193 ? 13.950 -16.028 11.174 1.00 82.62 193 SER A C 1
ATOM 1442 O O . SER A 1 193 ? 12.826 -15.672 10.808 1.00 82.62 193 SER A O 1
ATOM 1444 N N . ALA A 1 194 ? 14.292 -16.053 12.466 1.00 83.94 194 ALA A N 1
ATOM 1445 C CA . ALA A 1 194 ? 13.383 -15.618 13.528 1.00 83.94 194 ALA A CA 1
ATOM 1446 C C . ALA A 1 194 ? 12.853 -14.189 13.287 1.00 83.94 194 ALA A C 1
ATOM 1448 O O . ALA A 1 194 ? 11.655 -13.949 13.425 1.00 83.94 194 ALA A O 1
ATOM 1449 N N . ASP A 1 195 ? 13.706 -13.270 12.821 1.00 85.94 195 ASP A N 1
ATOM 1450 C CA . ASP A 1 195 ? 13.316 -11.888 12.509 1.00 85.94 195 ASP A CA 1
ATOM 1451 C C . ASP A 1 195 ? 12.314 -11.792 11.353 1.00 85.94 195 ASP A C 1
ATOM 1453 O O . ASP A 1 195 ? 11.399 -10.966 11.385 1.00 85.94 195 ASP A O 1
ATOM 1457 N N . GLN A 1 196 ? 12.452 -12.638 10.328 1.00 86.56 196 GLN A N 1
ATOM 1458 C CA . GLN A 1 196 ? 11.500 -12.686 9.216 1.00 86.56 196 GLN A CA 1
ATOM 1459 C C . GLN A 1 196 ? 10.132 -13.187 9.683 1.00 86.56 196 GLN A C 1
ATOM 1461 O O . GLN A 1 196 ? 9.104 -12.632 9.288 1.00 86.56 196 GLN A O 1
ATOM 1466 N N . LEU A 1 197 ? 10.113 -14.205 10.548 1.00 89.75 197 LEU A N 1
ATOM 1467 C CA . LEU A 1 197 ? 8.886 -14.753 11.126 1.00 89.75 197 LEU A CA 1
ATOM 1468 C C . LEU A 1 197 ? 8.185 -13.723 12.018 1.00 89.75 197 LEU A C 1
ATOM 1470 O O . LEU A 1 197 ? 6.986 -13.492 11.855 1.00 89.75 197 LEU A O 1
ATOM 1474 N N . ILE A 1 198 ? 8.940 -13.045 12.889 1.00 91.75 198 ILE A N 1
ATOM 1475 C CA . ILE A 1 198 ? 8.440 -11.945 13.724 1.00 91.75 198 ILE A CA 1
ATOM 1476 C C . ILE A 1 198 ? 7.902 -10.819 12.839 1.00 91.75 198 ILE A C 1
ATOM 1478 O O . ILE A 1 198 ? 6.788 -10.358 13.051 1.00 91.75 198 ILE A O 1
ATOM 1482 N N . GLY A 1 199 ? 8.629 -10.408 11.797 1.00 91.38 199 GLY A N 1
ATOM 1483 C CA . GLY A 1 199 ? 8.181 -9.362 10.875 1.00 91.38 199 GLY A CA 1
ATOM 1484 C C . GLY A 1 199 ? 6.846 -9.683 10.190 1.00 91.38 199 GLY A C 1
ATOM 1485 O O . GLY A 1 199 ? 5.967 -8.818 10.127 1.00 91.38 199 GLY A O 1
ATOM 1486 N N . LYS A 1 200 ? 6.667 -10.928 9.723 1.00 90.56 200 LYS A N 1
ATOM 1487 C CA . LYS A 1 200 ? 5.399 -11.411 9.145 1.00 90.56 200 LYS A CA 1
ATOM 1488 C C . LYS A 1 200 ? 4.274 -11.409 10.183 1.00 90.56 200 LYS A C 1
ATOM 1490 O O . LYS A 1 200 ? 3.190 -10.898 9.894 1.00 90.56 200 LYS A O 1
ATOM 1495 N N . ALA A 1 201 ? 4.539 -11.926 11.385 1.00 93.31 201 ALA A N 1
ATOM 1496 C CA . ALA A 1 201 ? 3.570 -11.940 12.479 1.00 93.31 201 ALA A CA 1
ATOM 1497 C C . ALA A 1 201 ? 3.131 -10.524 12.869 1.00 93.31 201 ALA A C 1
ATOM 1499 O O . ALA A 1 201 ? 1.934 -10.247 12.893 1.00 93.31 201 ALA A O 1
ATOM 1500 N N . THR A 1 202 ? 4.083 -9.610 13.075 1.00 95.31 202 THR A N 1
ATOM 1501 C CA . THR A 1 202 ? 3.825 -8.201 13.397 1.00 95.31 202 THR A CA 1
ATOM 1502 C C . THR A 1 202 ? 2.937 -7.554 12.346 1.00 95.31 202 THR A C 1
ATOM 1504 O O . THR A 1 202 ? 1.944 -6.921 12.686 1.00 95.31 202 THR A O 1
ATOM 1507 N N . ARG A 1 203 ? 3.233 -7.743 11.056 1.00 95.00 203 ARG A N 1
ATOM 1508 C CA . ARG A 1 203 ? 2.436 -7.151 9.974 1.00 95.00 203 ARG A CA 1
ATOM 1509 C C . ARG A 1 203 ? 0.993 -7.670 9.969 1.00 95.00 203 ARG A C 1
ATOM 1511 O O . ARG A 1 203 ? 0.068 -6.865 9.894 1.00 95.00 203 ARG A O 1
ATOM 1518 N N . LYS A 1 204 ? 0.792 -8.988 10.093 1.00 94.25 204 LYS A N 1
ATOM 1519 C CA . LYS A 1 204 ? -0.550 -9.598 10.197 1.00 94.25 204 LYS A CA 1
ATOM 1520 C C . LYS A 1 204 ? -1.297 -9.132 11.448 1.00 94.25 204 LYS A C 1
ATOM 1522 O O . LYS A 1 204 ? -2.491 -8.855 11.386 1.00 94.25 204 LYS A O 1
ATOM 1527 N N . PHE A 1 205 ? -0.599 -9.016 12.574 1.00 96.25 205 PHE A N 1
ATOM 1528 C CA . PHE A 1 205 ? -1.174 -8.556 13.830 1.00 96.25 205 PHE A CA 1
ATOM 1529 C C . PHE A 1 205 ? -1.624 -7.092 13.761 1.00 96.25 205 PHE A C 1
ATOM 1531 O O . PHE A 1 205 ? -2.767 -6.787 14.089 1.00 96.25 205 PHE A O 1
ATOM 1538 N N . LEU A 1 206 ? -0.766 -6.194 13.266 1.00 96.31 206 LEU A N 1
ATOM 1539 C CA . LEU A 1 206 ? -1.101 -4.778 13.103 1.00 96.31 206 LEU A CA 1
ATOM 1540 C C . LEU A 1 206 ? -2.266 -4.572 12.133 1.00 96.31 206 LEU A C 1
ATOM 1542 O O . LEU A 1 206 ? -3.128 -3.738 12.396 1.00 96.31 206 LEU A O 1
ATOM 1546 N N . ARG A 1 207 ? -2.336 -5.362 11.056 1.00 94.94 207 ARG A N 1
ATOM 1547 C CA . ARG A 1 207 ? -3.501 -5.369 10.167 1.00 94.94 207 ARG A CA 1
ATOM 1548 C C . ARG A 1 207 ? -4.787 -5.675 10.934 1.00 94.94 207 ARG A C 1
ATOM 1550 O O . ARG A 1 207 ? -5.732 -4.905 10.830 1.00 94.94 207 ARG A O 1
ATOM 1557 N N . ARG A 1 208 ? -4.807 -6.749 11.733 1.00 94.50 208 ARG A N 1
ATOM 1558 C CA . ARG A 1 208 ? -5.982 -7.117 12.543 1.00 94.50 208 ARG A CA 1
ATOM 1559 C C . ARG A 1 208 ? -6.356 -6.024 13.544 1.00 94.50 208 ARG A C 1
ATOM 1561 O O . ARG A 1 208 ? -7.533 -5.715 13.683 1.00 94.50 208 ARG A O 1
ATOM 1568 N N . CYS A 1 209 ? -5.371 -5.410 14.206 1.00 94.69 209 CYS A N 1
ATOM 1569 C CA . CYS A 1 209 ? -5.609 -4.259 15.082 1.00 94.69 209 CYS A CA 1
ATOM 1570 C C . CYS A 1 209 ? -6.271 -3.105 14.318 1.00 94.69 209 CYS A C 1
ATOM 1572 O O . CYS A 1 209 ? -7.266 -2.559 14.779 1.00 94.69 209 CYS A O 1
ATOM 1574 N N . TYR A 1 210 ? -5.747 -2.752 13.142 1.00 94.50 210 TYR A N 1
ATOM 1575 C CA . TYR A 1 210 ? -6.294 -1.678 12.316 1.00 94.50 210 TYR A CA 1
ATOM 1576 C C . TYR A 1 210 ? -7.721 -1.975 11.826 1.00 94.50 210 TYR A C 1
ATOM 1578 O O . TYR A 1 210 ? -8.595 -1.112 11.928 1.00 94.50 210 TYR A O 1
ATOM 1586 N N . GLU A 1 211 ? -7.973 -3.198 11.355 1.00 92.44 211 GLU A N 1
ATOM 1587 C CA . GLU A 1 211 ? -9.301 -3.675 10.947 1.00 92.44 211 GLU A CA 1
ATOM 1588 C C . GLU A 1 211 ? -10.295 -3.601 12.116 1.00 92.44 211 GLU A C 1
ATOM 1590 O O . GLU A 1 211 ? -11.398 -3.090 11.948 1.00 92.44 211 GLU A O 1
ATOM 1595 N N . MET A 1 212 ? -9.885 -4.006 13.323 1.00 90.88 212 MET A N 1
ATOM 1596 C CA . MET A 1 212 ? -10.708 -3.898 14.534 1.00 90.88 212 MET A CA 1
ATOM 1597 C C . MET A 1 212 ? -10.981 -2.442 14.941 1.00 90.88 212 MET A C 1
ATOM 1599 O O . MET A 1 212 ? -12.078 -2.126 15.390 1.00 90.88 212 MET A O 1
ATOM 1603 N N . MET A 1 213 ? -10.001 -1.545 14.786 1.00 91.19 213 MET A N 1
ATOM 1604 C CA . MET A 1 213 ? -10.135 -0.131 15.160 1.00 91.19 213 MET A CA 1
ATOM 1605 C C . MET A 1 213 ? -11.023 0.668 14.205 1.00 91.19 213 MET A C 1
ATOM 1607 O O . MET A 1 213 ? -11.642 1.640 14.633 1.00 91.19 213 MET A O 1
ATOM 1611 N N . THR A 1 214 ? -11.028 0.319 12.917 1.00 87.44 214 THR A N 1
ATOM 1612 C CA . THR A 1 214 ? -11.607 1.161 11.854 1.00 87.44 214 THR A CA 1
ATOM 1613 C C . THR A 1 214 ? -12.730 0.496 11.067 1.00 87.44 214 THR A C 1
ATOM 1615 O O . THR A 1 214 ? -13.401 1.173 10.294 1.00 87.44 214 THR A O 1
ATOM 1618 N N . GLY A 1 215 ? -12.911 -0.822 11.195 1.00 83.50 215 GLY A N 1
ATOM 1619 C CA . GLY A 1 215 ? -13.803 -1.610 10.340 1.00 83.50 215 GLY A CA 1
ATOM 1620 C C . GLY A 1 215 ? -13.340 -1.716 8.880 1.00 83.50 215 GLY A C 1
ATOM 1621 O O . GLY A 1 215 ? -14.029 -2.322 8.066 1.00 83.50 215 GLY A O 1
ATOM 1622 N N . SER A 1 216 ? -12.187 -1.134 8.525 1.00 80.44 216 SER A N 1
ATOM 1623 C CA . SER A 1 216 ? -11.687 -1.081 7.150 1.00 80.44 216 SER A CA 1
ATOM 1624 C C . SER A 1 216 ? -10.789 -2.273 6.843 1.00 80.44 216 SER A C 1
ATOM 1626 O O . SER A 1 216 ? -9.726 -2.422 7.441 1.00 80.44 216 SER A O 1
ATOM 1628 N N . THR A 1 217 ? -11.174 -3.092 5.865 1.00 81.75 217 THR A N 1
ATOM 1629 C CA . THR A 1 217 ? -10.373 -4.238 5.414 1.00 81.75 217 THR A CA 1
ATOM 1630 C C . THR A 1 217 ? -9.312 -3.819 4.402 1.00 81.75 217 THR A C 1
ATOM 1632 O O . THR A 1 217 ? -9.617 -3.224 3.361 1.00 81.75 217 THR A O 1
ATOM 1635 N N . VAL A 1 218 ? -8.059 -4.190 4.661 1.00 80.56 218 VAL A N 1
ATOM 1636 C CA . VAL A 1 218 ? -6.956 -4.033 3.702 1.00 80.56 218 VAL A CA 1
ATOM 1637 C C . VAL A 1 218 ? -6.580 -5.421 3.181 1.00 80.56 218 VAL A C 1
ATOM 1639 O O . VAL A 1 218 ? -6.322 -6.296 4.004 1.00 80.56 218 VAL A O 1
ATOM 1642 N N . PRO A 1 219 ? -6.534 -5.658 1.855 1.00 75.50 219 PRO A N 1
ATOM 1643 C CA . PRO A 1 219 ? -6.226 -6.965 1.301 1.00 75.50 219 PRO A CA 1
ATOM 1644 C C . PRO A 1 219 ? -4.919 -7.533 1.843 1.00 75.50 219 PRO A C 1
ATOM 1646 O O . PRO A 1 219 ? -3.886 -6.856 1.927 1.00 75.50 219 PRO A O 1
ATOM 1649 N N . GLU A 1 220 ? -4.955 -8.824 2.150 1.00 63.94 220 GLU A N 1
ATOM 1650 C CA . GLU A 1 220 ? -3.754 -9.600 2.397 1.00 63.94 220 GLU A CA 1
ATOM 1651 C C . GLU A 1 220 ? -3.076 -9.811 1.043 1.00 63.94 220 GLU A C 1
ATOM 1653 O O . GLU A 1 220 ? -3.338 -10.773 0.338 1.00 63.94 220 GLU A O 1
ATOM 1658 N N . GLY A 1 221 ? -2.240 -8.860 0.623 1.00 54.81 221 GLY A N 1
ATOM 1659 C CA . GLY A 1 221 ? -1.474 -8.958 -0.627 1.00 54.81 221 GLY A CA 1
ATOM 1660 C C . GLY A 1 221 ? -0.442 -10.096 -0.654 1.00 54.81 221 GLY A C 1
ATOM 1661 O O . GLY A 1 221 ? 0.484 -10.037 -1.455 1.00 54.81 221 GLY A O 1
ATOM 1662 N N . ASP A 1 222 ? -0.550 -11.082 0.241 1.00 53.28 222 ASP A N 1
ATOM 1663 C CA . ASP A 1 222 ? 0.326 -12.245 0.269 1.00 53.28 222 ASP A CA 1
ATOM 1664 C C . ASP A 1 222 ? -0.269 -13.355 -0.603 1.00 53.28 222 ASP A C 1
ATOM 1666 O O . ASP A 1 222 ? -1.455 -13.685 -0.531 1.00 53.28 222 ASP A O 1
ATOM 1670 N N . THR A 1 223 ? 0.554 -13.931 -1.469 1.00 38.31 223 THR A N 1
ATOM 1671 C CA . THR A 1 223 ? 0.172 -15.074 -2.299 1.00 38.31 223 THR A CA 1
ATOM 1672 C C . THR A 1 223 ? 0.155 -16.343 -1.446 1.00 38.31 223 THR A C 1
ATOM 1674 O O . THR A 1 223 ? 1.112 -17.113 -1.458 1.00 38.31 223 THR A O 1
ATOM 1677 N N . GLY A 1 224 ? -0.961 -16.569 -0.742 1.00 38.69 224 GLY A N 1
ATOM 1678 C CA . GLY A 1 224 ? -1.363 -17.898 -0.267 1.00 38.69 224 GLY A CA 1
ATOM 1679 C C . GLY A 1 224 ? -1.613 -18.069 1.232 1.00 38.69 224 GLY A C 1
ATOM 1680 O O . GLY A 1 224 ? -1.091 -19.030 1.790 1.00 38.69 224 GLY A O 1
ATOM 1681 N N . ASP A 1 225 ? -2.430 -17.222 1.862 1.00 48.12 225 ASP A N 1
ATOM 1682 C CA . ASP A 1 225 ? -2.855 -17.427 3.254 1.00 48.12 225 ASP A CA 1
ATOM 1683 C C . ASP A 1 225 ? -4.385 -17.336 3.412 1.00 48.12 225 ASP A C 1
ATOM 1685 O O . ASP A 1 225 ? -4.968 -16.270 3.233 1.00 48.12 225 ASP A O 1
ATOM 1689 N N . ASP A 1 226 ? -5.010 -18.448 3.814 1.00 31.72 226 ASP A N 1
ATOM 1690 C CA . ASP A 1 226 ? -6.305 -18.470 4.504 1.00 31.72 226 ASP A CA 1
ATOM 1691 C C . ASP A 1 226 ? -6.024 -18.582 6.010 1.00 31.72 226 ASP A C 1
ATOM 1693 O O . ASP A 1 226 ? -5.393 -19.535 6.478 1.00 31.72 226 ASP A O 1
ATOM 1697 N N . ALA A 1 227 ? -6.450 -17.591 6.793 1.00 36.16 227 ALA A N 1
ATOM 1698 C CA . ALA A 1 227 ? -6.270 -17.596 8.240 1.00 36.16 227 ALA A CA 1
ATOM 1699 C C . ALA A 1 227 ? -7.425 -18.326 8.941 1.00 36.16 227 ALA A C 1
ATOM 1701 O O . ALA A 1 227 ? -8.586 -17.954 8.793 1.00 36.16 227 ALA A O 1
ATOM 1702 N N . VAL A 1 228 ? -7.102 -19.296 9.801 1.00 28.77 228 VAL A N 1
ATOM 1703 C CA . VAL A 1 228 ? -8.049 -19.810 10.801 1.00 28.77 228 VAL A CA 1
ATOM 1704 C C . VAL A 1 228 ? -8.142 -18.794 11.940 1.00 28.77 228 VAL A C 1
ATOM 1706 O O . VAL A 1 228 ? -7.147 -18.481 12.601 1.00 28.77 228 VAL A O 1
ATOM 1709 N N . VAL A 1 229 ? -9.341 -18.254 12.149 1.00 34.34 229 VAL A N 1
ATOM 1710 C CA . VAL A 1 229 ? -9.678 -17.408 13.296 1.00 34.34 229 VAL A CA 1
ATOM 1711 C C . VAL A 1 229 ? -10.028 -18.321 14.466 1.00 34.34 229 VAL A C 1
ATOM 1713 O O . VAL A 1 229 ? -10.947 -19.128 14.373 1.00 34.34 229 VAL A O 1
ATOM 1716 N N . VAL A 1 230 ? -9.306 -18.191 15.577 1.00 33.41 230 VAL A N 1
ATOM 1717 C CA . VAL A 1 230 ? -9.778 -18.672 16.878 1.00 33.41 230 VAL A CA 1
ATOM 1718 C C . VAL A 1 230 ? -10.191 -17.429 17.653 1.00 33.41 230 VAL A C 1
ATOM 1720 O O . VAL A 1 230 ? -9.337 -16.633 18.046 1.00 33.41 230 VAL A O 1
ATOM 1723 N N . GLU A 1 231 ? -11.499 -17.218 17.792 1.00 29.27 231 GLU A N 1
ATOM 1724 C CA . GLU A 1 231 ? -12.051 -16.145 18.617 1.00 29.27 231 GLU A CA 1
ATOM 1725 C C . GLU A 1 231 ? -11.721 -16.392 20.093 1.00 29.27 231 GLU A C 1
ATOM 1727 O O . GLU A 1 231 ? -11.930 -17.487 20.620 1.00 29.27 231 GLU A O 1
ATOM 1732 N N . ALA A 1 232 ? -11.248 -15.354 20.783 1.00 33.78 232 ALA A N 1
ATOM 1733 C CA . ALA A 1 232 ? -11.185 -15.330 22.236 1.00 33.78 232 ALA A CA 1
ATOM 1734 C C . ALA A 1 232 ? -12.186 -14.294 22.765 1.00 33.78 232 ALA A C 1
ATOM 1736 O O . ALA A 1 232 ? -12.118 -13.108 22.451 1.00 33.78 232 ALA A O 1
ATOM 1737 N N . LYS A 1 233 ? -13.126 -14.798 23.568 1.00 30.09 233 LYS A N 1
ATOM 1738 C CA . LYS A 1 233 ? -14.192 -14.088 24.283 1.00 30.09 233 LYS A CA 1
ATOM 1739 C C . LYS A 1 233 ? -13.648 -12.899 25.103 1.00 30.09 233 LYS A C 1
ATOM 1741 O O . LYS A 1 233 ? -12.594 -13.048 25.724 1.00 30.09 233 LYS A O 1
ATOM 1746 N N . PRO A 1 234 ? -14.374 -11.766 25.201 1.00 30.50 234 PRO A N 1
ATOM 1747 C CA . PRO A 1 234 ? -13.987 -10.664 26.077 1.00 30.50 234 PRO A CA 1
ATOM 1748 C C . PRO A 1 234 ? -13.873 -11.146 27.529 1.00 30.50 234 PRO A C 1
ATOM 1750 O O . PRO A 1 234 ? -14.813 -11.717 28.089 1.00 30.50 234 PRO A O 1
ATOM 1753 N N . ALA A 1 235 ? -12.705 -10.928 28.133 1.00 35.53 235 ALA A N 1
ATOM 1754 C CA . ALA A 1 235 ? -12.504 -11.148 29.557 1.00 35.53 235 ALA A CA 1
ATOM 1755 C C . ALA A 1 235 ? -13.254 -10.055 30.347 1.00 35.53 235 ALA A C 1
ATOM 1757 O O . ALA A 1 235 ? -13.138 -8.875 30.005 1.00 35.53 235 ALA A O 1
ATOM 1758 N N . PRO A 1 236 ? -14.035 -10.414 31.381 1.00 34.59 236 PRO A N 1
ATOM 1759 C CA . PRO A 1 236 ? -14.772 -9.444 32.179 1.00 34.59 236 PRO A CA 1
ATOM 1760 C C . PRO A 1 236 ? -13.817 -8.543 32.969 1.00 34.59 236 PRO A C 1
ATOM 1762 O O . PRO A 1 236 ? -12.760 -8.977 33.430 1.00 34.59 236 PRO A O 1
ATOM 1765 N N . ALA A 1 237 ? -14.220 -7.280 33.116 1.00 36.88 237 ALA A N 1
ATOM 1766 C CA . ALA A 1 237 ? -13.514 -6.264 33.882 1.00 36.88 237 ALA A CA 1
ATOM 1767 C C . ALA A 1 237 ? -13.153 -6.764 35.292 1.00 36.88 237 ALA A C 1
ATOM 1769 O O . ALA A 1 237 ? -13.971 -7.378 35.980 1.00 36.88 237 ALA A O 1
ATOM 1770 N N . ALA A 1 238 ? -11.918 -6.481 35.711 1.00 35.09 238 ALA A N 1
ATOM 1771 C CA . ALA A 1 238 ? -11.407 -6.816 37.033 1.00 35.09 238 ALA A CA 1
ATOM 1772 C C . ALA A 1 238 ? -12.326 -6.271 38.152 1.00 35.09 238 ALA A C 1
ATOM 1774 O O . ALA A 1 238 ? -12.818 -5.142 38.045 1.00 35.09 238 ALA A O 1
ATOM 1775 N N . PRO A 1 239 ? -12.561 -7.037 39.234 1.00 33.38 239 PRO A N 1
ATOM 1776 C CA . PRO A 1 239 ? -13.505 -6.655 40.274 1.00 33.38 239 PRO A CA 1
ATOM 1777 C C . PRO A 1 239 ? -12.973 -5.484 41.108 1.00 33.38 239 PRO A C 1
ATOM 1779 O O . PRO A 1 239 ? -11.887 -5.536 41.684 1.00 33.38 239 PRO A O 1
ATOM 1782 N N . GLN A 1 240 ? -13.778 -4.424 41.200 1.00 38.56 240 GLN A N 1
ATOM 1783 C CA . GLN A 1 240 ? -13.600 -3.355 42.176 1.00 38.56 240 GLN A CA 1
ATOM 1784 C C . GLN A 1 240 ? -13.881 -3.911 43.577 1.00 38.56 240 GLN A C 1
ATOM 1786 O O . GLN A 1 240 ? 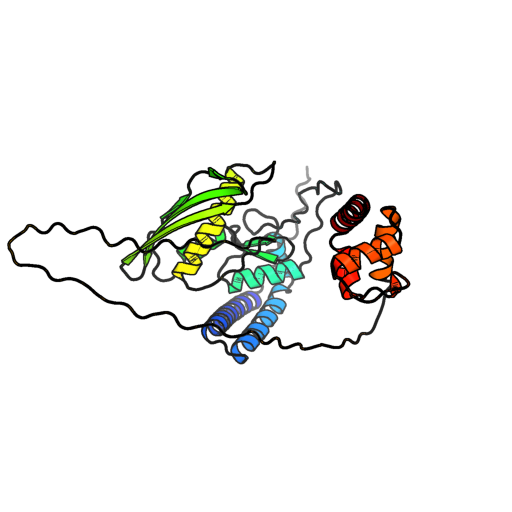-14.970 -4.414 43.852 1.00 38.56 240 GLN A O 1
ATOM 1791 N N . PHE A 1 241 ? -12.907 -3.803 44.479 1.00 34.12 241 PHE A N 1
ATOM 1792 C CA . PHE A 1 241 ? -13.083 -4.123 45.891 1.00 34.12 241 PHE A CA 1
ATOM 1793 C C . PHE A 1 241 ? -14.155 -3.213 46.513 1.00 34.12 241 PHE A C 1
ATOM 1795 O O . PHE A 1 241 ? -13.933 -2.017 46.704 1.00 34.12 241 PHE A O 1
ATOM 1802 N N . ARG A 1 242 ? -15.307 -3.783 46.882 1.00 37.25 242 ARG A N 1
ATOM 1803 C CA . ARG A 1 242 ? -16.227 -3.198 47.867 1.00 37.25 242 ARG A CA 1
ATOM 1804 C C . ARG A 1 242 ? -16.518 -4.228 48.955 1.00 37.25 242 ARG A C 1
ATOM 1806 O O . ARG A 1 242 ? -16.808 -5.387 48.680 1.00 37.25 242 ARG A O 1
ATOM 1813 N N . ARG A 1 243 ? -16.348 -3.780 50.197 1.00 30.30 243 ARG A N 1
ATOM 1814 C CA . ARG A 1 243 ? -16.473 -4.543 51.443 1.00 30.30 243 ARG A CA 1
ATOM 1815 C C . ARG A 1 243 ? -17.941 -4.903 51.712 1.00 30.30 243 ARG A C 1
ATOM 1817 O O . ARG A 1 243 ? -18.832 -4.125 51.392 1.00 30.30 243 ARG A O 1
ATOM 1824 N N . ALA A 1 244 ? -18.133 -6.086 52.288 1.00 29.14 244 ALA A N 1
ATOM 1825 C CA . ALA A 1 244 ? -19.396 -6.777 52.533 1.00 29.14 244 ALA A CA 1
ATOM 1826 C C . ALA A 1 244 ? -20.344 -6.097 53.535 1.00 29.14 244 ALA A C 1
ATOM 1828 O O . ALA A 1 244 ? -19.866 -5.572 54.535 1.00 29.14 244 ALA A O 1
ATOM 1829 N N . THR A 1 245 ? -21.653 -6.280 53.315 1.00 29.56 245 THR A N 1
ATOM 1830 C CA . THR A 1 245 ? -22.631 -6.725 54.332 1.00 29.56 245 THR A CA 1
ATOM 1831 C C . THR A 1 245 ? -23.878 -7.329 53.664 1.00 29.56 245 THR A C 1
ATOM 1833 O O . THR A 1 245 ? -24.509 -6.683 52.835 1.00 29.56 245 THR A O 1
ATOM 1836 N N . ASP A 1 246 ? -24.180 -8.553 54.104 1.00 31.80 246 ASP A N 1
ATOM 1837 C CA . ASP A 1 246 ? -25.488 -9.167 54.388 1.00 31.80 246 ASP A CA 1
ATOM 1838 C C . ASP A 1 246 ? -26.482 -9.687 53.313 1.00 31.80 246 ASP A C 1
ATOM 1840 O O . ASP A 1 246 ? -27.189 -8.946 52.641 1.00 31.80 246 ASP A O 1
ATOM 1844 N N . THR A 1 247 ? -26.519 -11.034 53.271 1.00 28.53 247 THR A N 1
ATOM 1845 C CA . THR A 1 247 ? -27.647 -11.994 53.422 1.00 28.53 247 THR A CA 1
ATOM 1846 C C . THR A 1 247 ? -28.868 -12.043 52.479 1.00 28.53 247 THR A C 1
ATOM 1848 O O . THR A 1 247 ? -29.717 -11.163 52.451 1.00 28.53 247 THR A O 1
ATOM 1851 N N . GLY A 1 248 ? -29.067 -13.234 51.879 1.00 28.73 248 GLY A N 1
ATOM 1852 C CA . GLY A 1 248 ? -30.393 -13.838 51.610 1.00 28.73 248 GLY A CA 1
ATOM 1853 C C . GLY A 1 248 ? -30.593 -14.433 50.200 1.00 28.73 248 GLY A C 1
ATOM 1854 O O . GLY A 1 248 ? -30.035 -13.883 49.264 1.00 28.73 248 GLY A O 1
ATOM 1855 N N . PRO A 1 249 ? -31.318 -15.562 50.002 1.00 39.53 249 PRO A N 1
ATOM 1856 C CA . PRO A 1 249 ? -30.787 -16.680 49.205 1.00 39.53 249 PRO A CA 1
ATOM 1857 C C . PRO A 1 249 ? -31.523 -17.065 47.895 1.00 39.53 249 PRO A C 1
ATOM 1859 O O . PRO A 1 249 ? -32.724 -16.884 47.747 1.00 39.53 249 PRO A O 1
ATOM 1862 N N . ALA A 1 250 ? -30.733 -17.687 47.004 1.00 27.56 250 ALA A N 1
ATOM 1863 C CA . ALA A 1 250 ? -30.976 -18.826 46.095 1.00 27.56 250 ALA A CA 1
ATOM 1864 C C . ALA A 1 250 ? -32.344 -19.057 45.405 1.00 27.56 250 ALA A C 1
ATOM 1866 O O . ALA A 1 250 ? -33.310 -19.453 46.048 1.00 27.56 250 ALA A O 1
ATOM 1867 N N . ALA A 1 251 ? -32.329 -19.072 44.061 1.00 30.14 251 ALA A N 1
ATOM 1868 C CA . ALA A 1 251 ? -33.019 -20.073 43.229 1.00 30.14 251 ALA A CA 1
ATOM 1869 C C . ALA A 1 251 ? -32.433 -20.105 41.795 1.00 30.14 251 ALA A C 1
ATOM 1871 O O . ALA A 1 251 ? -32.196 -19.067 41.184 1.00 30.14 251 ALA A O 1
ATOM 1872 N N . ALA A 1 252 ? -32.204 -21.309 41.270 1.00 29.39 252 ALA A N 1
ATOM 1873 C CA . ALA A 1 252 ? -31.830 -21.654 39.887 1.00 29.39 252 ALA A CA 1
ATOM 1874 C C . ALA A 1 252 ? -32.950 -22.553 39.293 1.00 29.39 252 ALA A C 1
ATOM 1876 O O . ALA A 1 252 ? -33.854 -22.900 40.056 1.00 29.39 252 ALA A O 1
ATOM 1877 N N . PRO A 1 253 ? -32.876 -23.114 38.064 1.00 39.72 253 PRO A N 1
ATOM 1878 C CA . PRO A 1 253 ? -32.279 -22.694 36.789 1.00 39.72 253 PRO A CA 1
ATOM 1879 C C . PRO A 1 253 ? -33.298 -22.753 35.604 1.00 39.72 253 PRO A C 1
ATOM 1881 O O . PRO A 1 253 ? -34.481 -23.029 35.768 1.00 39.72 253 PRO A O 1
ATOM 1884 N N . THR A 1 254 ? -32.789 -22.491 34.396 1.00 31.53 254 THR A N 1
ATOM 1885 C CA . THR A 1 254 ? -33.373 -22.540 33.034 1.00 31.53 254 THR A CA 1
ATOM 1886 C C . THR A 1 254 ? -34.099 -23.849 32.647 1.00 31.53 254 THR A C 1
ATOM 1888 O O . THR A 1 254 ? -33.809 -24.904 33.211 1.00 31.53 254 THR A O 1
ATOM 1891 N N . PRO A 1 255 ? -34.895 -23.834 31.553 1.00 34.81 255 PRO A N 1
ATOM 1892 C CA . PRO A 1 255 ? -34.561 -24.737 30.442 1.00 34.81 255 PRO A CA 1
ATOM 1893 C C . PRO A 1 255 ? -34.599 -24.087 29.040 1.00 34.81 255 PRO A C 1
ATOM 1895 O O . PRO A 1 255 ? -35.241 -23.069 28.798 1.00 34.81 255 PRO A O 1
ATOM 1898 N N . ALA A 1 256 ? -33.834 -24.710 28.144 1.00 27.34 256 ALA A N 1
ATOM 1899 C CA . ALA A 1 256 ? -33.538 -24.357 26.755 1.00 27.34 256 ALA A CA 1
ATOM 1900 C C . ALA A 1 256 ? -34.717 -24.525 25.772 1.00 27.34 256 ALA A C 1
ATOM 1902 O O . ALA A 1 256 ? -35.691 -25.204 26.099 1.00 27.34 256 ALA A O 1
ATOM 1903 N N . PRO A 1 257 ? -34.554 -24.064 24.515 1.00 32.66 257 PRO A N 1
ATOM 1904 C CA . PRO A 1 257 ? -35.155 -24.746 23.381 1.00 32.66 257 PRO A CA 1
ATOM 1905 C C . PRO A 1 257 ? -34.135 -25.286 22.359 1.00 32.66 257 PRO A C 1
ATOM 1907 O O . PRO A 1 257 ? -33.050 -24.757 22.131 1.00 32.66 257 PRO A O 1
ATOM 1910 N N . T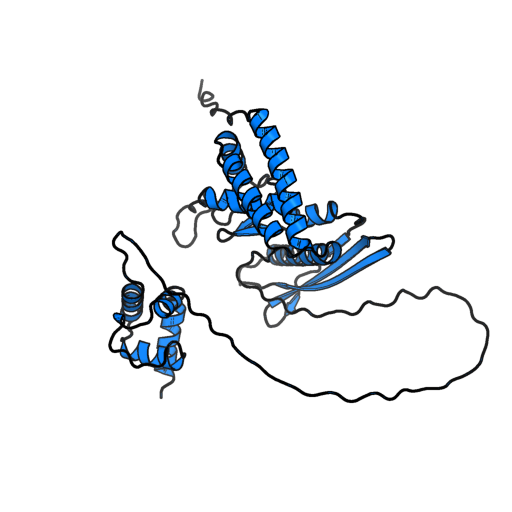HR A 1 258 ? -34.593 -26.395 21.793 1.00 31.38 258 THR A N 1
ATOM 1911 C CA . THR A 1 258 ? -34.147 -27.355 20.773 1.00 31.38 258 THR A CA 1
ATOM 1912 C C . THR A 1 258 ? -33.766 -26.732 19.407 1.00 31.38 258 THR A C 1
ATOM 1914 O O . THR A 1 258 ? -34.273 -25.659 19.078 1.00 31.38 258 THR A O 1
ATOM 1917 N N . PRO A 1 259 ? -32.914 -27.391 18.584 1.00 34.75 259 PRO A N 1
ATOM 1918 C CA . PRO A 1 259 ? -32.429 -26.874 17.297 1.00 34.75 259 PRO A CA 1
ATOM 1919 C C . PRO A 1 259 ? -33.413 -27.106 16.135 1.00 34.75 259 PRO A C 1
ATOM 1921 O O . PRO A 1 259 ? -34.158 -28.085 16.137 1.00 34.75 259 PRO A O 1
ATOM 1924 N N . VAL A 1 260 ? -33.365 -26.242 15.111 1.00 35.31 260 VAL A N 1
ATOM 1925 C CA . VAL A 1 260 ? -34.102 -26.398 13.842 1.00 35.31 260 VAL A CA 1
ATOM 1926 C C . VAL A 1 260 ? -33.124 -26.509 12.661 1.00 35.31 260 VAL A C 1
ATOM 1928 O O . VAL A 1 260 ? -32.436 -25.556 12.314 1.00 35.31 260 VAL A O 1
ATOM 1931 N N . VAL A 1 261 ? -33.046 -27.738 12.148 1.00 34.00 261 VAL A N 1
ATOM 1932 C CA . VAL A 1 261 ? -33.006 -28.248 10.758 1.00 34.00 261 VAL A CA 1
ATOM 1933 C C . VAL A 1 261 ? -32.677 -27.282 9.593 1.00 34.00 261 VAL A C 1
ATOM 1935 O O . VAL A 1 261 ? -33.447 -26.385 9.272 1.00 34.00 261 VAL A O 1
ATOM 1938 N N . GLU A 1 262 ? -31.525 -27.547 8.963 1.00 30.23 262 GLU A N 1
ATOM 1939 C CA . GLU A 1 262 ? -31.270 -27.893 7.543 1.00 30.23 262 GLU A CA 1
ATOM 1940 C C . GLU A 1 262 ? -32.241 -27.464 6.418 1.00 30.23 262 GLU A C 1
ATOM 1942 O O . GLU A 1 262 ? -33.412 -27.828 6.420 1.00 30.23 262 GLU A O 1
ATOM 1947 N N . ALA A 1 263 ? -31.678 -26.779 5.409 1.00 30.19 263 ALA A N 1
ATOM 1948 C CA . ALA A 1 263 ? -31.980 -26.791 3.961 1.00 30.19 263 ALA A CA 1
ATOM 1949 C C . ALA A 1 263 ? -31.184 -25.631 3.313 1.00 30.19 263 ALA A C 1
ATOM 1951 O O . ALA A 1 263 ? -30.957 -24.617 3.966 1.00 30.19 263 ALA A O 1
ATOM 1952 N N . GLU A 1 264 ? -30.756 -25.583 2.056 1.00 31.00 264 GLU A N 1
ATOM 1953 C CA . GLU A 1 264 ? -30.485 -26.511 0.957 1.00 31.00 264 GLU A CA 1
ATOM 1954 C C . GLU A 1 264 ? -29.790 -25.626 -0.108 1.00 31.00 264 GLU A C 1
ATOM 1956 O O . GLU A 1 264 ? -30.009 -24.413 -0.177 1.00 31.00 264 GLU A O 1
ATOM 1961 N N . VAL A 1 265 ? -28.891 -26.213 -0.891 1.00 31.20 265 VAL A N 1
ATOM 1962 C CA . VAL A 1 265 ? -28.024 -25.550 -1.875 1.00 31.20 265 VAL A CA 1
ATOM 1963 C C . VAL A 1 265 ? -28.766 -25.370 -3.204 1.00 31.20 265 VAL A C 1
ATOM 1965 O O . VAL A 1 265 ? -29.367 -26.321 -3.692 1.00 31.20 265 VAL A O 1
ATOM 1968 N N . VAL A 1 266 ? -28.638 -24.210 -3.861 1.00 32.66 266 VAL A N 1
ATOM 1969 C CA . VAL A 1 266 ? -28.977 -24.052 -5.291 1.00 32.66 266 VAL A CA 1
ATOM 1970 C C . VAL A 1 266 ? -27.830 -23.320 -6.006 1.00 32.66 266 VAL A C 1
ATOM 1972 O O . VAL A 1 266 ? -27.461 -22.228 -5.570 1.00 32.66 266 VAL A O 1
ATOM 1975 N N . PRO A 1 267 ? -27.235 -23.878 -7.081 1.00 36.91 267 PRO A N 1
ATOM 1976 C CA . PRO A 1 267 ? -26.202 -23.210 -7.864 1.00 36.91 267 PRO A CA 1
ATOM 1977 C C . PRO A 1 267 ? -26.815 -22.481 -9.068 1.00 36.91 267 PRO A C 1
ATOM 1979 O O . PRO A 1 267 ? -27.657 -23.035 -9.772 1.00 36.91 267 PRO A O 1
ATOM 1982 N N . THR A 1 268 ? -26.331 -21.273 -9.365 1.00 30.16 268 THR A N 1
ATOM 1983 C CA . THR A 1 268 ? -26.650 -20.575 -10.620 1.00 30.16 268 THR A CA 1
ATOM 1984 C C . THR A 1 268 ? -25.387 -20.420 -11.458 1.00 30.16 268 THR A C 1
ATOM 1986 O O . THR A 1 268 ? -24.433 -19.743 -11.079 1.00 30.16 268 THR A O 1
ATOM 1989 N N . THR A 1 269 ? -25.404 -21.084 -12.609 1.00 29.45 269 THR A N 1
ATOM 1990 C CA . THR A 1 269 ? -24.456 -20.985 -13.719 1.00 29.45 269 THR A CA 1
ATOM 1991 C C . THR A 1 269 ? -24.755 -19.738 -14.553 1.00 29.45 269 THR A C 1
ATOM 1993 O O . THR A 1 269 ? -25.899 -19.556 -14.958 1.00 29.45 269 THR A O 1
ATOM 1996 N N . THR A 1 270 ? -23.735 -18.953 -14.914 1.00 31.58 270 THR A N 1
ATOM 1997 C CA . THR A 1 270 ? -23.823 -18.029 -16.058 1.00 31.58 270 THR A CA 1
ATOM 1998 C C . THR A 1 270 ? -22.542 -18.099 -16.882 1.00 31.58 270 THR A C 1
ATOM 2000 O O . THR A 1 270 ? -21.444 -17.848 -16.388 1.00 31.58 270 THR A O 1
ATOM 2003 N N . ALA A 1 271 ? -22.716 -18.480 -18.145 1.00 28.45 271 ALA A N 1
ATOM 2004 C CA . ALA A 1 271 ? -21.712 -18.516 -19.196 1.00 28.45 271 ALA A CA 1
ATOM 2005 C C . ALA A 1 271 ? -21.444 -17.110 -19.763 1.00 28.45 271 ALA A C 1
ATOM 2007 O O . ALA A 1 271 ? -22.357 -16.290 -19.843 1.00 28.45 271 ALA A O 1
ATOM 2008 N N . ALA A 1 272 ? -20.216 -16.855 -20.222 1.00 30.27 272 ALA A N 1
ATOM 2009 C CA . ALA A 1 272 ? -19.887 -15.691 -21.040 1.00 30.27 272 ALA A CA 1
ATOM 2010 C C . ALA A 1 272 ? -19.044 -16.123 -22.249 1.00 30.27 272 ALA A C 1
ATOM 2012 O O . ALA A 1 272 ? -17.957 -16.684 -22.109 1.00 30.27 272 ALA A O 1
ATOM 2013 N N . THR A 1 273 ? -19.597 -15.869 -23.433 1.00 29.41 273 THR A N 1
ATOM 2014 C CA . THR A 1 273 ? -19.028 -16.127 -24.759 1.00 29.41 273 THR A CA 1
ATOM 2015 C C . THR A 1 273 ? -17.973 -15.076 -25.123 1.00 29.41 273 THR A C 1
ATOM 2017 O O . THR A 1 273 ? -18.084 -13.907 -24.766 1.00 29.41 273 THR A O 1
ATOM 2020 N N . THR A 1 274 ? -16.942 -15.517 -25.844 1.00 30.67 274 THR A N 1
ATOM 2021 C CA . THR A 1 274 ? -15.779 -14.758 -26.341 1.00 30.67 274 THR A CA 1
ATOM 2022 C C . THR A 1 274 ? -15.979 -14.268 -27.783 1.00 30.67 274 THR A C 1
ATOM 2024 O O . THR A 1 274 ? -16.628 -14.965 -28.553 1.00 30.67 274 THR A O 1
ATOM 2027 N N . GLN A 1 275 ? -15.343 -13.148 -28.163 1.00 32.66 275 GLN A N 1
ATOM 2028 C CA . GLN A 1 275 ? -14.750 -12.823 -29.490 1.00 32.66 275 GLN A CA 1
ATOM 2029 C C . GLN A 1 275 ? -13.947 -11.505 -29.308 1.00 32.66 275 GLN A C 1
ATOM 2031 O O . GLN A 1 275 ? -14.505 -10.577 -28.738 1.00 32.66 275 GLN A O 1
ATOM 2036 N N . ALA A 1 276 ? -12.642 -11.294 -29.559 1.00 34.78 276 ALA A N 1
ATOM 2037 C CA . ALA A 1 276 ? -11.561 -11.785 -30.441 1.00 34.78 276 ALA A CA 1
ATOM 2038 C C . ALA A 1 276 ? -11.340 -10.946 -31.722 1.00 34.78 276 ALA A C 1
ATOM 2040 O O . ALA A 1 276 ? -12.235 -10.889 -32.554 1.00 34.78 276 ALA A O 1
ATOM 2041 N N . VAL A 1 277 ? -10.125 -10.374 -31.880 1.00 35.31 277 VAL A N 1
ATOM 2042 C CA . VAL A 1 277 ? -9.398 -10.030 -33.138 1.00 35.31 277 VAL A CA 1
ATOM 2043 C C . VAL A 1 277 ? -7.882 -9.752 -32.842 1.00 35.31 277 VAL A C 1
ATOM 2045 O O . VAL A 1 277 ? -7.580 -9.408 -31.700 1.00 35.31 277 VAL A O 1
ATOM 2048 N N . PRO A 1 278 ? -6.929 -9.957 -33.799 1.00 45.97 278 PRO A N 1
ATOM 2049 C CA . PRO A 1 278 ? -5.644 -10.725 -33.689 1.00 45.97 278 PRO A CA 1
ATOM 2050 C C . PRO A 1 278 ? -4.345 -9.864 -33.858 1.00 45.97 278 PRO A C 1
ATOM 2052 O O . PRO A 1 278 ? -4.475 -8.656 -34.005 1.00 45.97 278 PRO A O 1
ATOM 2055 N N . ALA A 1 279 ? -3.062 -10.301 -33.940 1.00 35.09 279 ALA A N 1
ATOM 2056 C CA . ALA A 1 279 ? -2.275 -11.550 -33.786 1.00 35.09 279 ALA A CA 1
ATOM 2057 C C . ALA A 1 279 ? -0.744 -11.233 -33.749 1.00 35.09 279 ALA A C 1
ATOM 2059 O O . ALA A 1 279 ? -0.293 -10.269 -34.364 1.00 35.09 279 ALA A O 1
ATOM 2060 N N . ALA A 1 280 ? 0.045 -12.119 -33.127 1.00 29.78 280 ALA A N 1
ATOM 2061 C CA . ALA A 1 280 ? 1.438 -12.511 -33.446 1.00 29.78 280 ALA A CA 1
ATOM 2062 C C . ALA A 1 280 ? 1.596 -13.988 -32.979 1.00 29.78 280 ALA A C 1
ATOM 2064 O O . ALA A 1 280 ? 0.793 -14.394 -32.136 1.00 29.78 280 ALA A O 1
ATOM 2065 N N . PRO A 1 281 ? 2.504 -14.832 -33.524 1.00 44.09 281 PRO A N 1
ATOM 2066 C CA . PRO A 1 281 ? 2.335 -16.291 -33.543 1.00 44.09 281 PRO A CA 1
ATOM 2067 C C . PRO A 1 281 ? 2.472 -16.885 -32.137 1.00 44.09 281 PRO A C 1
ATOM 2069 O O . PRO A 1 281 ? 3.572 -17.108 -31.637 1.00 44.09 281 PRO A O 1
ATOM 2072 N N . ALA A 1 282 ? 1.336 -17.096 -31.481 1.00 44.97 282 ALA A N 1
ATOM 2073 C CA . ALA A 1 282 ? 1.260 -17.677 -30.157 1.00 44.97 282 ALA A CA 1
ATOM 2074 C C . ALA A 1 282 ? 1.147 -19.193 -30.304 1.00 44.97 282 ALA A C 1
ATOM 2076 O O . ALA A 1 282 ? 0.177 -19.685 -30.877 1.00 44.97 282 ALA A O 1
ATOM 2077 N N . THR A 1 283 ? 2.133 -19.919 -29.777 1.00 73.94 283 THR A N 1
ATOM 2078 C CA . THR A 1 283 ? 1.993 -21.343 -29.462 1.00 73.94 283 THR A CA 1
ATOM 2079 C C . THR A 1 283 ? 0.703 -21.516 -28.670 1.00 73.94 283 THR A C 1
ATOM 2081 O O . THR A 1 283 ? 0.485 -20.807 -27.681 1.00 73.94 283 THR A O 1
ATOM 2084 N N . THR A 1 284 ? -0.193 -22.384 -29.127 1.00 89.50 284 THR A N 1
ATOM 2085 C CA . THR A 1 284 ? -1.480 -22.547 -28.445 1.00 89.50 284 THR A CA 1
ATOM 2086 C C . THR A 1 284 ? -1.253 -23.148 -27.050 1.00 89.50 284 THR A C 1
ATOM 2088 O O . THR A 1 2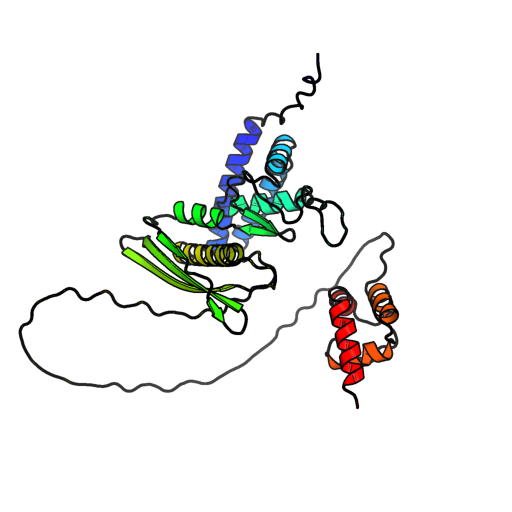84 ? -0.287 -23.890 -26.842 1.00 89.50 284 THR A O 1
ATOM 2091 N N . PRO A 1 285 ? -2.115 -22.868 -26.054 1.00 90.19 285 PRO A N 1
ATOM 2092 C CA . PRO A 1 285 ? -2.009 -23.504 -24.739 1.00 90.19 285 PRO A CA 1
ATOM 2093 C C . PRO A 1 285 ? -1.971 -25.038 -24.812 1.00 90.19 285 PRO A C 1
ATOM 2095 O O . PRO A 1 285 ? -1.310 -25.679 -23.995 1.00 90.19 285 PRO A O 1
ATOM 2098 N N . GLN A 1 286 ? -2.647 -25.621 -25.803 1.00 93.88 286 GLN A N 1
ATOM 2099 C CA . GLN A 1 286 ? -2.652 -27.050 -26.103 1.00 93.88 286 GLN A CA 1
ATOM 2100 C C . GLN A 1 286 ? -1.303 -27.551 -26.630 1.00 93.88 286 GLN A C 1
ATOM 2102 O O . GLN A 1 286 ? -0.822 -28.587 -26.177 1.00 93.88 286 GLN A O 1
ATOM 2107 N N . GLU A 1 287 ? -0.654 -26.808 -27.527 1.00 90.94 287 GLU A N 1
ATOM 2108 C CA . GLU A 1 287 ? 0.700 -27.127 -27.999 1.00 90.94 287 GLU A CA 1
ATOM 2109 C C . GLU A 1 287 ? 1.727 -27.043 -26.865 1.00 90.94 287 GLU A C 1
ATOM 2111 O O . GLU A 1 287 ? 2.599 -27.902 -26.749 1.00 90.94 287 GLU A O 1
ATOM 2116 N N . GLU A 1 288 ? 1.610 -26.046 -25.984 1.00 91.81 288 GLU A N 1
ATOM 2117 C CA . GLU A 1 288 ? 2.476 -25.925 -24.809 1.00 91.81 288 GLU A CA 1
ATOM 2118 C C . GLU A 1 288 ? 2.270 -27.092 -23.827 1.00 91.81 288 GLU A C 1
ATOM 2120 O O . GLU A 1 288 ? 3.249 -27.622 -23.288 1.00 91.81 288 GLU A O 1
ATOM 2125 N N . LEU A 1 289 ? 1.014 -27.510 -23.626 1.00 91.94 289 LEU A N 1
ATOM 2126 C CA . LEU A 1 289 ? 0.649 -28.673 -22.817 1.00 91.94 289 LEU A CA 1
ATOM 2127 C C . LEU A 1 289 ? 1.258 -29.953 -23.398 1.00 91.94 289 LEU A C 1
ATOM 2129 O O . LEU A 1 289 ? 1.956 -30.678 -22.686 1.00 91.94 289 LEU A O 1
ATOM 2133 N N . ALA A 1 290 ? 1.052 -30.191 -24.694 1.00 93.50 290 ALA A N 1
ATOM 2134 C CA . ALA A 1 290 ? 1.622 -31.327 -25.407 1.00 93.50 290 ALA A CA 1
ATOM 2135 C C . ALA A 1 290 ? 3.151 -31.349 -25.272 1.00 93.50 290 ALA A C 1
ATOM 2137 O O . ALA A 1 290 ? 3.732 -32.372 -24.906 1.00 93.50 290 ALA A O 1
ATOM 2138 N N . ALA A 1 291 ? 3.804 -30.201 -25.482 1.00 91.00 291 ALA A N 1
ATOM 2139 C CA . ALA A 1 291 ? 5.254 -30.085 -25.429 1.00 91.00 291 ALA A CA 1
ATOM 2140 C C . ALA A 1 291 ? 5.826 -30.495 -24.066 1.00 91.00 291 ALA A C 1
ATOM 2142 O O . ALA A 1 291 ? 6.791 -31.259 -24.022 1.00 91.00 291 ALA A O 1
ATOM 2143 N N . PHE A 1 292 ? 5.253 -30.029 -22.948 1.00 92.00 292 PHE A N 1
ATOM 2144 C CA . PHE A 1 292 ? 5.816 -30.363 -21.634 1.00 92.00 292 PHE A CA 1
ATOM 2145 C C . PHE A 1 292 ? 5.452 -31.777 -21.165 1.00 92.00 292 PHE A C 1
ATOM 2147 O O . PHE A 1 292 ? 6.254 -32.389 -20.462 1.00 92.00 292 PHE A O 1
ATOM 2154 N N . VAL A 1 293 ? 4.280 -32.303 -21.539 1.00 91.94 293 VAL A N 1
ATOM 2155 C CA . VAL A 1 293 ? 3.876 -33.679 -21.202 1.00 91.94 293 VAL A CA 1
ATOM 2156 C C . VAL A 1 293 ? 4.773 -34.683 -21.927 1.00 91.94 293 VAL A C 1
ATOM 2158 O O . VAL A 1 293 ? 5.339 -35.570 -21.286 1.00 91.94 293 VAL A O 1
ATOM 2161 N N . VAL A 1 294 ? 5.000 -34.477 -23.229 1.00 92.19 294 VAL A N 1
ATOM 2162 C CA . VAL A 1 294 ? 5.888 -35.326 -24.036 1.00 92.19 294 VAL A CA 1
ATOM 2163 C C . VAL A 1 294 ? 7.347 -35.170 -23.603 1.00 92.19 294 VAL A C 1
ATOM 2165 O O . VAL A 1 294 ? 8.040 -36.172 -23.430 1.00 92.19 294 VAL A O 1
ATOM 2168 N N . ALA A 1 295 ? 7.820 -33.945 -23.336 1.00 88.25 295 ALA A N 1
ATOM 2169 C CA . ALA A 1 295 ? 9.167 -33.727 -22.794 1.00 88.25 295 ALA A CA 1
ATOM 2170 C C . ALA A 1 295 ? 9.363 -34.367 -21.407 1.00 88.25 295 ALA A C 1
ATOM 2172 O O . ALA A 1 295 ? 10.482 -34.717 -21.038 1.00 88.25 295 ALA A O 1
ATOM 2173 N N . GLY A 1 296 ? 8.279 -34.540 -20.645 1.00 86.62 296 GLY A N 1
ATOM 2174 C CA . GLY A 1 296 ? 8.257 -35.272 -19.382 1.00 86.62 296 GLY A CA 1
ATOM 2175 C C . GLY A 1 296 ? 8.242 -36.797 -19.524 1.00 86.62 296 GLY A C 1
ATOM 2176 O O . GLY A 1 296 ? 8.224 -37.482 -18.505 1.00 86.62 296 GLY A O 1
ATOM 2177 N N . GLY A 1 297 ? 8.259 -37.331 -20.750 1.00 89.56 297 GLY A N 1
ATOM 2178 C CA . GLY A 1 297 ? 8.280 -38.769 -21.026 1.00 89.56 297 GLY A CA 1
ATOM 2179 C C . GLY A 1 297 ? 6.917 -39.458 -20.922 1.00 89.56 297 GLY A C 1
ATOM 2180 O O . GLY A 1 297 ? 6.877 -40.681 -20.796 1.00 89.56 297 GLY A O 1
ATOM 2181 N N . HIS A 1 298 ? 5.822 -38.695 -20.961 1.00 91.00 298 HIS A N 1
ATOM 2182 C CA . HIS A 1 298 ? 4.458 -39.217 -20.884 1.00 91.00 298 HIS A CA 1
ATOM 2183 C C . HIS A 1 298 ? 3.754 -39.170 -22.240 1.00 91.00 298 HIS A C 1
ATOM 2185 O O . HIS A 1 298 ? 3.955 -38.242 -23.027 1.00 91.00 298 HIS A O 1
ATOM 2191 N N . THR A 1 299 ? 2.909 -40.166 -22.509 1.00 92.94 299 THR A N 1
ATOM 2192 C CA . THR A 1 299 ? 2.059 -40.191 -23.709 1.00 92.94 299 THR A CA 1
ATOM 2193 C C . THR A 1 299 ? 0.757 -39.420 -23.481 1.00 92.94 299 THR A C 1
ATOM 2195 O O . THR A 1 299 ? 0.388 -39.108 -22.345 1.00 92.94 299 THR A O 1
ATOM 2198 N N . PHE A 1 300 ? 0.037 -39.120 -24.566 1.00 92.19 300 PHE A N 1
ATOM 2199 C CA . PHE A 1 300 ? -1.294 -38.519 -24.473 1.00 92.19 300 PHE A CA 1
ATOM 2200 C C . PHE A 1 300 ? -2.270 -39.408 -23.688 1.00 92.19 300 PHE A C 1
ATOM 2202 O O . PHE A 1 300 ? -2.975 -38.902 -22.823 1.00 92.19 300 PHE A O 1
ATOM 2209 N N . ASP A 1 301 ? -2.239 -40.726 -23.897 1.00 90.31 301 ASP A N 1
ATOM 2210 C CA . ASP A 1 301 ? -3.112 -41.671 -23.188 1.00 90.31 301 ASP A CA 1
ATOM 2211 C C . ASP A 1 301 ? -2.872 -41.665 -21.670 1.00 90.31 301 ASP A C 1
ATOM 2213 O O . ASP A 1 301 ? -3.817 -41.671 -20.880 1.00 90.31 301 ASP A O 1
ATOM 2217 N N . GLU A 1 302 ? -1.604 -41.595 -21.244 1.00 90.25 302 GLU A N 1
ATOM 2218 C CA . GLU A 1 302 ? -1.238 -41.488 -19.825 1.00 90.25 302 GLU A CA 1
ATOM 2219 C C . GLU A 1 302 ? -1.748 -40.180 -19.210 1.00 90.25 302 GLU A C 1
ATOM 2221 O O . GLU A 1 302 ? -2.269 -40.160 -18.090 1.00 90.25 302 GLU A O 1
ATOM 2226 N N . PHE A 1 303 ? -1.625 -39.085 -19.959 1.00 93.88 303 PHE A N 1
ATOM 2227 C CA . PHE A 1 303 ? -2.172 -37.794 -19.576 1.00 93.88 303 PHE A CA 1
ATOM 2228 C C . PHE A 1 303 ? -3.703 -37.822 -19.498 1.00 93.88 303 PHE A C 1
ATOM 2230 O O . PHE A 1 303 ? -4.264 -37.327 -18.522 1.00 93.88 303 PHE A O 1
ATOM 2237 N N . GLN A 1 304 ? -4.377 -38.416 -20.482 1.00 92.94 304 GLN A N 1
ATOM 2238 C CA . GLN A 1 304 ? -5.831 -38.503 -20.560 1.00 92.94 304 GLN A CA 1
ATOM 2239 C C . GLN A 1 304 ? -6.410 -39.322 -19.406 1.00 92.94 304 GLN A C 1
ATOM 2241 O O . GLN A 1 304 ? -7.340 -38.867 -18.736 1.00 92.94 304 GLN A O 1
ATOM 2246 N N . ALA A 1 305 ? -5.827 -40.487 -19.111 1.00 90.00 305 ALA A N 1
ATOM 2247 C CA . ALA A 1 305 ? -6.229 -41.313 -17.974 1.00 90.00 305 ALA A CA 1
ATOM 2248 C C . ALA A 1 305 ? -6.123 -40.538 -16.649 1.00 90.00 305 ALA A C 1
ATOM 2250 O O . ALA A 1 305 ? -7.077 -40.483 -15.867 1.00 90.00 305 ALA A O 1
ATOM 2251 N N . TRP A 1 306 ? -4.995 -39.853 -16.438 1.00 93.94 306 TRP A N 1
ATOM 2252 C CA . TRP A 1 306 ? -4.785 -39.011 -15.263 1.00 93.94 306 TRP A CA 1
ATOM 2253 C C . TRP A 1 306 ? -5.757 -37.821 -15.209 1.00 93.94 306 TRP A C 1
ATOM 2255 O O . TRP A 1 306 ? -6.356 -37.555 -14.166 1.00 93.94 306 TRP A O 1
ATOM 2265 N N . ALA A 1 307 ? -5.944 -37.101 -16.315 1.00 90.62 307 ALA A N 1
ATOM 2266 C CA . ALA A 1 307 ? -6.755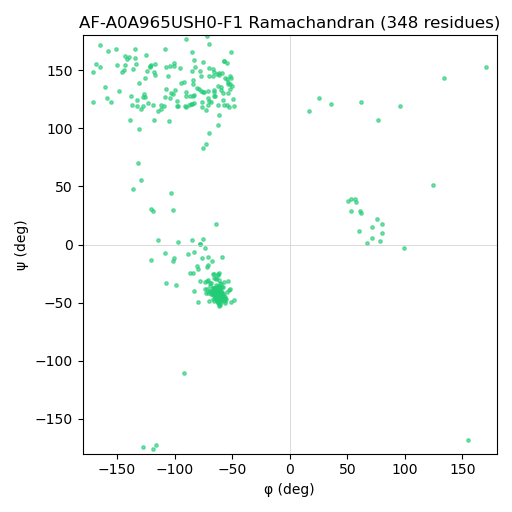 -35.890 -16.353 1.00 90.62 307 ALA A CA 1
ATOM 2267 C C . ALA A 1 307 ? -8.244 -36.186 -16.116 1.00 90.62 307 ALA A C 1
ATOM 2269 O O . ALA A 1 307 ? -8.913 -35.434 -15.397 1.00 90.62 307 ALA A O 1
ATOM 2270 N N . ARG A 1 308 ? -8.739 -37.316 -16.639 1.00 90.69 308 ARG A N 1
ATOM 2271 C CA . ARG A 1 308 ? -10.086 -37.833 -16.356 1.00 90.69 308 ARG A CA 1
ATOM 2272 C C . ARG A 1 308 ? -10.220 -38.275 -14.900 1.00 90.69 308 ARG A C 1
ATOM 2274 O O . ARG A 1 308 ? -11.200 -37.916 -14.249 1.00 90.69 308 ARG A O 1
ATOM 2281 N N . HIS A 1 309 ? -9.215 -38.957 -14.341 1.00 89.56 309 HIS A N 1
ATOM 2282 C CA . HIS A 1 309 ? -9.201 -39.322 -12.917 1.00 89.56 309 HIS A CA 1
ATOM 2283 C C . HIS A 1 309 ? -9.272 -38.088 -11.999 1.00 89.56 309 HIS A C 1
ATOM 2285 O O . HIS A 1 309 ? -9.994 -38.084 -11.004 1.00 89.56 309 HIS A O 1
ATOM 2291 N N . GLN A 1 310 ? -8.564 -37.010 -12.346 1.00 89.25 310 GLN A N 1
ATOM 2292 C CA . GLN A 1 310 ? -8.606 -35.731 -11.623 1.00 89.25 310 GLN A CA 1
ATOM 2293 C C . GLN A 1 310 ? -9.858 -34.884 -11.929 1.00 89.25 310 GLN A C 1
ATOM 2295 O O . GLN A 1 310 ? -10.002 -33.791 -11.380 1.00 89.25 310 GLN A O 1
ATOM 2300 N N . ARG A 1 311 ? -10.772 -35.376 -12.780 1.00 89.38 311 ARG A N 1
ATOM 2301 C CA . ARG A 1 311 ? -12.014 -34.706 -13.205 1.00 89.38 311 ARG A CA 1
ATOM 2302 C C . ARG A 1 311 ? -11.795 -33.332 -13.850 1.00 89.38 311 ARG A C 1
ATOM 2304 O O . ARG A 1 311 ? -12.600 -32.423 -13.661 1.00 89.38 311 ARG A O 1
ATOM 2311 N N . PHE A 1 312 ? -10.719 -33.164 -14.622 1.00 87.56 312 PHE A N 1
ATOM 2312 C CA . PHE A 1 312 ? -10.518 -31.936 -15.404 1.00 87.56 312 PHE A CA 1
ATOM 2313 C C . PHE A 1 312 ? -11.491 -31.823 -16.584 1.00 87.56 312 PHE A C 1
ATOM 2315 O O . PHE A 1 312 ? -11.855 -30.715 -16.969 1.00 87.56 312 PHE A O 1
ATOM 2322 N N . TYR A 1 313 ? -11.904 -32.961 -17.133 1.00 86.56 313 TYR A N 1
ATOM 2323 C CA . TYR A 1 313 ? -12.945 -33.126 -18.143 1.00 86.56 313 TYR A CA 1
ATOM 2324 C C . TYR A 1 313 ? -13.460 -34.574 -18.076 1.00 86.56 313 TYR A C 1
ATOM 2326 O O . TYR A 1 313 ? -12.858 -35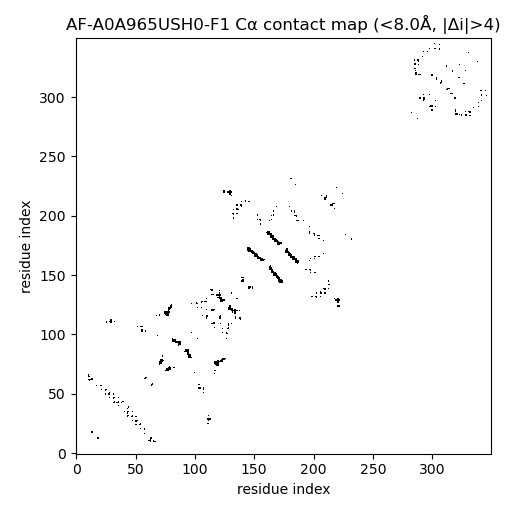.417 -17.403 1.00 86.56 313 TYR A O 1
ATOM 2334 N N . VAL A 1 314 ? -14.597 -34.848 -18.716 1.00 78.25 314 VAL A N 1
ATOM 2335 C CA . VAL A 1 314 ? -15.286 -36.152 -18.634 1.00 78.25 314 VAL A CA 1
ATOM 2336 C C . VAL A 1 314 ? -15.153 -36.946 -19.936 1.00 78.25 314 VAL A C 1
ATOM 2338 O O . VAL A 1 314 ? -15.034 -38.177 -19.896 1.00 78.25 314 VAL A O 1
ATOM 2341 N N . ASP A 1 315 ? -15.118 -36.230 -21.059 1.00 86.00 315 ASP A N 1
ATOM 2342 C CA . ASP A 1 315 ? -15.085 -36.793 -22.404 1.00 86.00 315 ASP A CA 1
ATOM 2343 C C . ASP A 1 315 ? -13.748 -37.469 -22.719 1.00 86.00 315 ASP A C 1
ATOM 2345 O O . ASP A 1 315 ? -12.698 -37.147 -22.156 1.00 86.00 315 ASP A O 1
ATOM 2349 N N . GLU A 1 316 ? -13.801 -38.454 -23.607 1.00 87.19 316 GLU A N 1
ATOM 2350 C CA . GLU A 1 316 ? -12.611 -39.082 -24.162 1.00 87.19 316 GLU A CA 1
ATOM 2351 C C . GLU A 1 316 ? -12.145 -38.258 -25.356 1.00 87.19 316 GLU A C 1
ATOM 2353 O O . GLU A 1 316 ? -12.912 -38.039 -26.291 1.00 87.19 316 GLU A O 1
ATOM 2358 N N . LEU A 1 317 ? -10.916 -37.759 -25.284 1.00 90.88 317 LEU A N 1
ATOM 2359 C CA . LEU A 1 317 ? -10.331 -36.920 -26.317 1.00 90.88 317 LEU A CA 1
ATOM 2360 C C . LEU A 1 317 ? -9.395 -37.776 -27.178 1.00 90.88 317 LEU A C 1
ATOM 2362 O O . LEU A 1 317 ? -8.907 -38.827 -26.750 1.00 90.88 317 LEU A O 1
ATOM 2366 N N . THR A 1 318 ? -9.158 -37.338 -28.407 1.00 87.50 318 THR A N 1
ATOM 2367 C CA . THR A 1 318 ? -8.288 -38.032 -29.370 1.00 87.50 318 THR A CA 1
ATOM 2368 C C . THR A 1 318 ? -6.903 -37.396 -29.485 1.00 87.50 318 THR A C 1
ATOM 2370 O O . THR A 1 318 ? -5.970 -38.031 -29.979 1.00 87.50 318 THR A O 1
ATOM 2373 N N . GLY A 1 319 ? -6.741 -36.173 -28.971 1.00 89.81 319 GLY A N 1
ATOM 2374 C CA . GLY A 1 319 ? -5.481 -35.437 -28.992 1.00 89.81 319 GLY A CA 1
ATOM 2375 C C . GLY A 1 319 ? -5.441 -34.242 -28.038 1.00 89.81 319 GLY A C 1
ATOM 2376 O O . GLY A 1 319 ? -6.435 -33.854 -27.419 1.00 89.81 319 GLY A O 1
ATOM 2377 N N . PHE A 1 320 ? -4.250 -33.648 -27.891 1.00 90.06 320 PHE A N 1
ATOM 2378 C CA . PHE A 1 320 ? -4.038 -32.479 -27.026 1.00 90.06 320 PHE A CA 1
ATOM 2379 C C . PHE A 1 320 ? -4.772 -31.227 -27.521 1.00 90.06 320 PHE A C 1
ATOM 2381 O O . PHE A 1 320 ? -5.086 -30.352 -26.717 1.00 90.06 320 PHE A O 1
ATOM 2388 N N . ASP A 1 321 ? -5.040 -31.139 -28.819 1.00 91.00 321 ASP A N 1
ATOM 2389 C CA . ASP A 1 321 ? -5.773 -30.061 -29.480 1.00 91.00 321 ASP A CA 1
ATOM 2390 C C . ASP A 1 321 ? -7.247 -29.994 -29.053 1.00 91.00 321 ASP A C 1
ATOM 2392 O O . ASP A 1 321 ? -7.809 -28.901 -28.962 1.00 91.00 321 ASP A O 1
ATOM 2396 N N . GLU A 1 322 ? -7.837 -31.131 -28.681 1.00 89.81 322 GLU A N 1
ATOM 2397 C CA . GLU A 1 322 ? -9.215 -31.220 -28.183 1.00 89.81 322 GLU A CA 1
ATOM 2398 C C . GLU A 1 322 ? -9.339 -30.896 -26.684 1.00 89.81 322 GLU A C 1
ATOM 2400 O O . GLU A 1 322 ? -10.445 -30.774 -26.152 1.00 89.81 322 GLU A O 1
ATOM 2405 N N . VAL A 1 323 ? -8.218 -30.711 -25.974 1.00 90.38 323 VAL A N 1
ATOM 2406 C CA . VAL A 1 323 ? -8.244 -30.329 -24.557 1.00 90.38 323 VAL A CA 1
ATOM 2407 C C . VAL A 1 323 ? -8.836 -28.921 -24.424 1.00 90.38 323 VAL A C 1
ATOM 2409 O O . VAL A 1 323 ? -8.326 -27.980 -25.047 1.00 90.38 323 VAL A O 1
ATOM 2412 N N . PRO A 1 324 ? -9.858 -28.714 -23.563 1.00 92.38 324 PRO A N 1
ATOM 2413 C CA . PRO A 1 324 ? -10.439 -27.394 -23.367 1.00 92.38 324 PRO A CA 1
ATOM 2414 C C . PRO A 1 324 ? -9.373 -26.355 -23.003 1.00 92.38 324 PRO A C 1
ATOM 2416 O O . PRO A 1 324 ? -8.595 -26.547 -22.066 1.00 92.38 324 PRO A O 1
ATOM 2419 N N . VAL A 1 325 ? -9.374 -25.210 -23.693 1.00 89.62 325 VAL A N 1
ATOM 2420 C CA . VAL A 1 325 ? -8.370 -24.136 -23.532 1.00 89.62 325 VAL A CA 1
ATOM 2421 C C . VAL A 1 325 ? -8.195 -23.719 -22.065 1.00 89.62 325 VAL A C 1
ATOM 2423 O O . VAL A 1 325 ? -7.082 -23.463 -21.603 1.00 89.62 325 VAL A O 1
ATOM 2426 N N . ALA A 1 326 ? -9.288 -23.666 -21.299 1.00 88.56 326 ALA A N 1
ATOM 2427 C CA . ALA A 1 326 ? -9.257 -23.332 -19.875 1.00 88.56 326 ALA A CA 1
ATOM 2428 C C . ALA A 1 326 ? -8.499 -24.379 -19.037 1.00 88.56 326 ALA A C 1
ATOM 2430 O O . ALA A 1 326 ? -7.754 -24.021 -18.121 1.00 88.56 326 ALA A O 1
ATOM 2431 N N . VAL A 1 327 ? -8.652 -25.662 -19.374 1.00 89.62 327 VAL A N 1
ATOM 2432 C CA . VAL A 1 327 ? -7.939 -26.773 -18.735 1.00 89.62 327 VAL A CA 1
ATOM 2433 C C . VAL A 1 327 ? -6.463 -26.727 -19.115 1.00 89.62 327 VAL A C 1
ATOM 2435 O O . VAL A 1 327 ? -5.621 -26.730 -18.220 1.00 89.62 327 VAL A O 1
ATOM 2438 N N . ALA A 1 328 ? -6.137 -26.576 -20.402 1.00 91.00 328 ALA A N 1
ATOM 2439 C CA . ALA A 1 328 ? -4.751 -26.471 -20.862 1.00 91.00 328 ALA A CA 1
ATOM 2440 C C . ALA A 1 328 ? -4.001 -25.318 -20.167 1.00 91.00 328 ALA A C 1
ATOM 2442 O O . ALA A 1 328 ? -2.955 -25.529 -19.555 1.00 91.00 328 ALA A O 1
ATOM 2443 N N . ASN A 1 329 ? -4.602 -24.124 -20.116 1.00 91.69 329 ASN A N 1
ATOM 2444 C CA . ASN A 1 329 ? -4.041 -22.975 -19.398 1.00 91.69 329 ASN A CA 1
ATOM 2445 C C . ASN A 1 329 ? -3.856 -23.226 -17.895 1.00 91.69 329 ASN A C 1
ATOM 2447 O O . ASN A 1 329 ? -2.893 -22.747 -17.292 1.00 91.69 329 ASN A O 1
ATOM 2451 N N . ARG A 1 330 ? -4.782 -23.949 -17.255 1.00 91.00 330 ARG A N 1
ATOM 2452 C CA . ARG A 1 330 ? -4.669 -24.300 -15.833 1.00 91.00 330 ARG A CA 1
ATOM 2453 C C . ARG A 1 330 ? -3.504 -25.256 -15.591 1.00 91.00 330 ARG A C 1
ATOM 2455 O O . ARG A 1 330 ? -2.768 -25.071 -14.624 1.00 91.00 330 ARG A O 1
ATOM 2462 N N . LEU A 1 331 ? -3.329 -26.246 -16.459 1.00 91.69 331 LEU A N 1
ATOM 2463 C CA . LEU A 1 331 ? -2.274 -27.249 -16.350 1.00 91.69 331 LEU A CA 1
ATOM 2464 C C . LEU A 1 331 ? -0.889 -26.662 -16.661 1.00 91.69 331 LEU A C 1
ATOM 2466 O O . LEU A 1 331 ? 0.062 -26.926 -15.923 1.00 91.69 331 LEU A O 1
ATOM 2470 N N . ASN A 1 332 ? -0.790 -25.765 -17.648 1.00 91.31 332 ASN A N 1
ATOM 2471 C CA . ASN A 1 332 ? 0.458 -25.074 -17.999 1.00 91.31 332 ASN A CA 1
ATOM 2472 C C . ASN A 1 332 ? 1.016 -24.218 -16.850 1.00 91.31 332 ASN A C 1
ATOM 2474 O O . ASN A 1 332 ? 2.228 -24.020 -16.764 1.00 91.31 332 ASN A O 1
ATOM 2478 N N . LYS A 1 333 ? 0.172 -23.761 -15.912 1.00 91.19 333 LYS A N 1
ATOM 2479 C CA . LYS A 1 333 ? 0.609 -23.016 -14.714 1.00 91.19 333 LYS A CA 1
ATOM 2480 C C . LYS A 1 333 ? 1.350 -23.879 -13.687 1.00 91.19 333 LYS A C 1
ATOM 2482 O O . LYS A 1 333 ? 2.028 -23.327 -12.826 1.00 91.19 333 LYS A O 1
ATOM 2487 N N . SER A 1 334 ? 1.235 -25.209 -13.755 1.00 89.38 334 SER A N 1
ATOM 2488 C CA . SER A 1 334 ? 1.829 -26.128 -12.772 1.00 89.38 334 SER A CA 1
ATOM 2489 C C . SER A 1 334 ? 2.500 -27.343 -13.424 1.00 89.38 334 SER A C 1
ATOM 2491 O O . SER A 1 334 ? 2.315 -28.479 -12.990 1.00 89.38 334 SER A O 1
ATOM 2493 N N . LYS A 1 335 ? 3.322 -27.109 -14.459 1.00 90.56 335 LYS A N 1
ATOM 2494 C CA . LYS A 1 335 ? 3.980 -28.165 -15.262 1.00 90.56 335 LYS A CA 1
ATOM 2495 C C . LYS A 1 335 ? 4.666 -29.238 -14.408 1.00 90.56 335 LYS A C 1
ATOM 2497 O O . LYS A 1 335 ? 4.444 -30.428 -14.598 1.00 90.56 335 LYS A O 1
ATOM 2502 N N . SER A 1 336 ? 5.457 -28.829 -13.414 1.00 87.00 336 SER A N 1
ATOM 2503 C CA . SER A 1 336 ? 6.193 -29.761 -12.547 1.00 87.00 336 SER A CA 1
ATOM 2504 C C . SER A 1 336 ? 5.289 -30.568 -11.609 1.00 87.00 336 SER A C 1
ATOM 2506 O O . SER A 1 336 ? 5.599 -31.722 -11.313 1.00 87.00 336 SER A O 1
ATOM 2508 N N . GLY A 1 337 ? 4.178 -29.988 -11.144 1.00 88.06 337 GLY A N 1
ATOM 2509 C CA . GLY A 1 337 ? 3.185 -30.686 -10.327 1.00 88.06 337 GLY A CA 1
ATOM 2510 C C . GLY A 1 337 ? 2.395 -31.706 -11.143 1.00 88.06 337 GLY A C 1
ATOM 2511 O O . GLY A 1 337 ? 2.207 -32.835 -10.694 1.00 88.06 337 GLY A O 1
ATOM 2512 N N . VAL A 1 338 ? 2.011 -31.330 -12.367 1.00 90.50 338 VAL A N 1
ATOM 2513 C CA . VAL A 1 338 ? 1.312 -32.202 -13.320 1.00 90.50 338 VAL A CA 1
ATOM 2514 C C . VAL A 1 338 ? 2.163 -33.426 -13.655 1.00 90.50 338 VAL A C 1
ATOM 2516 O O . VAL A 1 338 ? 1.707 -34.544 -13.441 1.00 90.50 338 VAL A O 1
ATOM 2519 N N . LEU A 1 339 ? 3.425 -33.242 -14.060 1.00 90.81 339 LEU A N 1
ATOM 2520 C CA . LEU A 1 339 ? 4.321 -34.359 -14.398 1.00 90.81 339 LEU A CA 1
ATOM 2521 C C . LEU A 1 339 ? 4.523 -35.334 -13.227 1.00 90.81 339 LEU A C 1
ATOM 2523 O O . LEU A 1 339 ? 4.423 -36.547 -13.397 1.00 90.81 339 LEU A O 1
ATOM 2527 N N . LYS A 1 340 ? 4.730 -34.819 -12.007 1.00 89.94 340 LYS A N 1
ATOM 2528 C CA . LYS A 1 340 ? 4.837 -35.664 -10.805 1.00 89.94 340 LYS A CA 1
ATOM 2529 C C . LYS A 1 340 ? 3.550 -36.439 -10.522 1.00 89.94 340 LYS A C 1
ATOM 2531 O O . LYS A 1 340 ? 3.616 -37.585 -10.086 1.00 89.94 340 LYS A O 1
ATOM 2536 N N . SER A 1 341 ? 2.392 -35.824 -10.752 1.00 89.00 341 SER A N 1
ATOM 2537 C CA . SER A 1 341 ? 1.093 -36.452 -10.507 1.00 89.00 341 SER A CA 1
ATOM 2538 C C . SER A 1 341 ? 0.757 -37.523 -11.551 1.00 89.00 341 SER A C 1
ATOM 2540 O O . SER A 1 341 ? 0.268 -38.584 -11.170 1.00 89.00 341 SER A O 1
ATOM 2542 N N . ILE A 1 342 ? 1.094 -37.303 -12.829 1.00 89.75 342 ILE A N 1
ATOM 2543 C CA . ILE A 1 342 ? 0.966 -38.318 -13.890 1.00 89.75 342 ILE A CA 1
ATOM 2544 C C . ILE A 1 342 ? 1.873 -39.518 -13.572 1.00 89.75 342 ILE A C 1
ATOM 2546 O O . ILE A 1 342 ? 1.415 -40.661 -13.582 1.00 89.75 342 ILE A O 1
ATOM 2550 N N . ALA A 1 343 ? 3.131 -39.274 -13.186 1.00 86.94 343 ALA A N 1
ATOM 2551 C CA . ALA A 1 343 ? 4.059 -40.333 -12.785 1.00 86.94 343 ALA A CA 1
ATOM 2552 C C . ALA A 1 343 ? 3.568 -41.129 -11.557 1.00 86.94 343 ALA A C 1
ATOM 2554 O O . ALA A 1 343 ? 3.664 -42.357 -11.537 1.00 86.94 343 ALA A O 1
ATOM 2555 N N . ALA A 1 344 ? 3.000 -40.453 -10.552 1.00 86.25 344 ALA A N 1
ATOM 2556 C CA . ALA A 1 344 ? 2.418 -41.106 -9.379 1.00 86.25 344 ALA A CA 1
ATOM 2557 C C . ALA A 1 344 ? 1.177 -41.946 -9.732 1.00 86.25 344 ALA A C 1
ATOM 2559 O O . ALA A 1 344 ? 1.006 -43.040 -9.199 1.00 86.25 344 ALA A O 1
ATOM 2560 N N . HIS A 1 345 ? 0.342 -41.473 -10.662 1.00 85.00 345 HIS A N 1
ATOM 2561 C CA . HIS A 1 345 ? -0.829 -42.209 -11.138 1.00 85.00 345 HIS A CA 1
ATOM 2562 C C . HIS A 1 345 ? -0.434 -43.489 -11.889 1.00 85.00 345 HIS A C 1
ATOM 2564 O O . HIS A 1 345 ? -1.003 -44.549 -11.637 1.00 85.00 345 HIS A O 1
ATOM 2570 N N . LYS A 1 346 ? 0.623 -43.426 -12.711 1.00 76.62 346 LYS A N 1
ATOM 2571 C CA . LYS A 1 346 ? 1.214 -44.595 -13.386 1.00 76.62 346 LYS A CA 1
ATOM 2572 C C . LYS A 1 346 ? 1.743 -45.649 -12.401 1.00 76.62 346 LYS A C 1
ATOM 2574 O O . LYS A 1 346 ? 1.684 -46.840 -12.689 1.00 76.62 346 LYS A O 1
ATOM 2579 N N . GLY A 1 347 ? 2.245 -45.227 -11.237 1.00 66.12 347 GLY A N 1
ATOM 2580 C CA . GLY A 1 347 ? 2.759 -46.122 -10.193 1.00 66.12 347 GLY A CA 1
ATOM 2581 C C . GLY A 1 347 ? 1.694 -46.768 -9.295 1.00 66.12 347 GLY A C 1
ATOM 2582 O O . GLY A 1 347 ? 1.994 -47.767 -8.648 1.00 66.12 347 GLY A O 1
ATOM 2583 N N . GLY A 1 348 ? 0.475 -46.219 -9.252 1.00 55.81 348 GLY A N 1
ATOM 2584 C CA . GLY A 1 348 ? -0.619 -46.675 -8.380 1.00 55.81 348 GLY A CA 1
ATOM 2585 C C . GLY A 1 348 ? -1.635 -47.618 -9.032 1.00 55.81 348 GLY A C 1
ATOM 2586 O O . GLY A 1 348 ? -2.605 -47.988 -8.384 1.00 55.81 348 GLY A O 1
ATOM 2587 N N . SER A 1 349 ? -1.440 -47.987 -10.302 1.00 47.97 349 SER A N 1
ATOM 2588 C CA . SER A 1 349 ? -2.333 -48.877 -11.063 1.00 47.97 349 SER A CA 1
ATOM 2589 C C . SER A 1 349 ? -1.766 -50.304 -11.189 1.00 47.97 349 SER A C 1
ATOM 2591 O O . SER A 1 349 ? -1.753 -50.894 -12.268 1.00 47.97 349 SER A O 1
ATOM 2593 N N . ARG A 1 350 ? -1.247 -50.846 -10.081 1.00 37.75 350 ARG A N 1
ATOM 2594 C CA . ARG A 1 350 ? -0.936 -52.274 -9.916 1.00 37.75 350 ARG A CA 1
ATOM 2595 C C . ARG A 1 350 ? -1.734 -52.850 -8.763 1.00 37.75 350 ARG A C 1
ATOM 2597 O O . ARG A 1 350 ? -1.824 -52.155 -7.730 1.00 37.75 350 ARG A O 1
#